Protein AF-A0A931DTH1-F1 (afdb_monomer)

Mean predicted aligned error: 18.25 Å

Radius of gyration: 33.5 Å; Cα contacts (8 Å, |Δi|>4): 593; chains: 1; bounding box: 56×86×124 Å

Nearest PDB structures (foldseek):
  3lh3-assembly3_G  TM=8.640E-01  e=8.391E-19  Escherichia coli K-12
  3lgv-assembly3_G  TM=8.445E-01  e=1.455E-18  Escherichia coli K-12
  8se7-assembly3_M  TM=9.099E-01  e=4.415E-17  Homo sapiens
  3nwu-assembly1_B  TM=9.314E-01  e=1.654E-16  Homo sapiens
  2r3u-assembly1_C  TM=8.927E-01  e=4.665E-17  Escherichia coli

Foldseek 3Di:
DDDDDDDDDDDDDDDDDDDDDDDDDDDDDDDDDDDDDDDDDDDDDPDDDDDDDDPVVVVVVVVVVVVVVPPPDPDPPVVVVVPDDDDDDPDDDDPPPPDPDFDPLVVLQVVQQLQKKKKWFQAPVGIAIAMWGAAAQQFKIKFFQVRCPRGPWMKIAGLVRDIFTKDWLDHDLLQRMTIIGGPPGGRGDGFAADALVPFDFFFKKWQWFQAPNDRIDIWIWTQHDWFDWDWALPAPPLPPPDDPVCSVVVNPPDTRTNTTKGKILTFDAGRSGNTFIAGSVSHGQWGWHDGPPRDDDRGGPSITITRGRVVNVVRSVVSNVVSVD

InterPro domains:
  IPR001940 Peptidase S1C [PR00834] (139-151)
  IPR001940 Peptidase S1C [PR00834] (160-180)
  IPR001940 Peptidase S1C [PR00834] (258-275)
  IPR001940 Peptidase S1C [PR00834] (280-297)
  IPR009003 Peptidase S1, PA clan [SSF50494] (105-321)
  IPR051201 Chloroplastic and Bacterial Serine Proteases [PTHR43343] (105-323)

Solvent-accessible surface area (backbone atoms only — not comparable to full-atom values): 19219 Å² total; per-residue (Å²): 134,85,86,92,81,90,87,80,88,88,84,88,85,87,78,88,78,82,88,76,91,75,88,78,78,86,86,72,92,75,86,82,78,78,83,83,74,84,74,84,77,85,78,90,73,79,87,78,84,77,83,89,74,63,76,74,62,58,55,57,56,57,55,56,53,56,58,56,68,71,70,62,85,81,73,58,74,72,65,51,68,81,74,56,69,101,63,89,78,81,73,78,85,74,79,76,74,76,78,86,84,57,64,53,73,66,53,30,46,65,70,38,44,62,17,37,24,14,33,40,21,33,36,99,90,47,72,54,46,14,10,19,30,26,67,36,32,59,30,38,27,37,26,29,21,78,49,57,56,80,44,79,42,40,36,38,34,43,70,87,69,51,72,30,52,36,47,77,57,40,63,43,61,60,68,43,28,21,33,33,37,36,52,98,48,64,84,47,48,46,53,51,72,55,61,38,87,76,63,52,74,66,42,56,32,35,36,39,19,13,45,94,67,49,88,56,49,74,28,64,34,29,30,69,41,70,64,37,74,43,63,38,77,66,52,99,64,62,55,92,84,59,60,80,86,56,40,74,72,63,70,69,56,78,57,32,51,35,67,51,20,34,29,23,45,21,68,42,46,92,20,27,27,11,5,38,26,19,39,61,86,39,22,31,30,18,34,25,41,63,67,80,70,84,63,102,58,102,63,65,84,58,66,19,37,18,43,33,32,60,60,51,48,55,52,44,53,52,34,53,59,59,62,72,108

Structure (mmCIF, N/CA/C/O backbone):
data_AF-A0A931DTH1-F1
#
_entry.id   AF-A0A931DTH1-F1
#
loop_
_atom_site.group_PDB
_atom_site.id
_atom_site.type_symbol
_atom_site.label_atom_id
_atom_site.label_alt_id
_atom_site.label_comp_id
_atom_site.label_asym_id
_atom_site.label_entity_id
_atom_site.label_seq_id
_atom_site.pdbx_PDB_ins_code
_atom_site.Cartn_x
_atom_site.Cartn_y
_atom_site.Cartn_z
_atom_site.occupancy
_atom_site.B_iso_or_equiv
_atom_site.auth_seq_id
_atom_site.auth_comp_id
_atom_site.auth_asym_id
_atom_site.auth_atom_id
_atom_site.pdbx_PDB_model_num
ATOM 1 N N . MET A 1 1 ? -2.945 61.866 64.667 1.00 40.16 1 MET A N 1
ATOM 2 C CA . MET A 1 1 ? -1.907 61.095 63.953 1.00 40.16 1 MET A CA 1
ATOM 3 C C . MET A 1 1 ? -2.368 60.950 62.505 1.00 40.16 1 MET A C 1
ATOM 5 O O . MET A 1 1 ? -3.389 60.316 62.305 1.00 40.16 1 MET A O 1
ATOM 9 N N . ASN A 1 2 ? -1.653 61.624 61.588 1.00 40.53 2 ASN A N 1
ATOM 10 C CA . ASN A 1 2 ? -1.591 61.532 60.107 1.00 40.53 2 ASN A CA 1
ATOM 11 C C . ASN A 1 2 ? -2.926 61.612 59.320 1.00 40.53 2 ASN A C 1
ATOM 13 O O . ASN A 1 2 ? -3.709 60.678 59.380 1.00 40.53 2 ASN A O 1
ATOM 17 N N . ALA A 1 3 ? -3.333 62.722 58.685 1.00 40.09 3 ALA A N 1
ATOM 18 C CA . ALA A 1 3 ? -2.755 63.559 57.607 1.00 40.09 3 ALA A CA 1
ATOM 19 C C . ALA A 1 3 ? -2.962 62.994 56.179 1.00 40.09 3 ALA A C 1
ATOM 21 O O . ALA A 1 3 ? -2.216 62.131 55.726 1.00 40.09 3 ALA A O 1
ATOM 22 N N . GLU A 1 4 ? -3.966 63.550 55.490 1.00 45.56 4 GLU A N 1
ATOM 23 C CA . GLU A 1 4 ? -4.218 63.502 54.042 1.00 45.56 4 GLU A CA 1
ATOM 24 C C . GLU A 1 4 ? -3.313 64.504 53.299 1.00 45.56 4 GLU A C 1
ATOM 26 O O . GLU A 1 4 ? -3.271 65.664 53.700 1.00 45.56 4 GLU A O 1
ATOM 31 N N . GLN A 1 5 ? -2.647 64.083 52.212 1.00 46.47 5 GLN A N 1
ATOM 32 C CA . GLN A 1 5 ? -2.107 64.885 51.084 1.00 46.47 5 GLN A CA 1
ATOM 33 C C . GLN A 1 5 ? -1.969 63.891 49.900 1.00 46.47 5 GLN A C 1
ATOM 35 O O . GLN A 1 5 ? -1.517 62.775 50.120 1.00 46.47 5 GLN A O 1
ATOM 40 N N . GLY A 1 6 ? -2.401 64.101 48.651 1.00 38.25 6 GLY A N 1
ATOM 41 C CA . GLY A 1 6 ? -2.392 65.303 47.823 1.00 38.25 6 GLY A CA 1
ATOM 42 C C . GLY A 1 6 ? -1.184 65.252 46.874 1.00 38.25 6 GLY A C 1
ATOM 43 O O . GLY A 1 6 ? -0.089 65.602 47.296 1.00 38.25 6 GLY A O 1
ATOM 44 N N . TRP A 1 7 ? -1.351 64.836 45.608 1.00 37.88 7 TRP A N 1
ATOM 45 C CA . TRP A 1 7 ? -0.348 65.098 44.560 1.00 37.88 7 TRP A CA 1
ATOM 46 C C . TRP A 1 7 ? -0.985 65.321 43.180 1.00 37.88 7 TRP A C 1
ATOM 48 O O . TRP A 1 7 ? -1.871 64.584 42.753 1.00 37.88 7 TRP A O 1
ATOM 58 N N . ALA A 1 8 ? -0.521 66.382 42.517 1.00 38.47 8 ALA A N 1
ATOM 59 C CA . ALA A 1 8 ? -1.008 66.977 41.274 1.00 38.47 8 ALA A CA 1
ATOM 60 C C . ALA A 1 8 ? -0.133 66.593 40.051 1.00 38.47 8 ALA A C 1
ATOM 62 O O . ALA A 1 8 ? 0.985 66.134 40.242 1.00 38.47 8 ALA A O 1
ATOM 63 N N . GLY A 1 9 ? -0.669 66.791 38.826 1.00 33.69 9 GLY A N 1
ATOM 64 C CA . GLY A 1 9 ? -0.187 66.370 37.476 1.00 33.69 9 GLY A CA 1
ATOM 65 C C . GLY A 1 9 ? 1.235 66.795 37.029 1.00 33.69 9 GLY A C 1
ATOM 66 O O . GLY A 1 9 ? 2.147 66.787 37.847 1.00 33.69 9 GLY A O 1
ATOM 67 N N . PRO A 1 10 ? 1.498 67.235 35.770 1.00 52.06 10 PRO A N 1
ATOM 68 C CA . PRO A 1 10 ? 0.745 67.163 34.499 1.00 52.06 10 PRO A CA 1
ATOM 69 C C . PRO A 1 10 ? 1.607 66.702 33.276 1.00 52.06 10 PRO A C 1
ATOM 71 O O . PRO A 1 10 ? 2.832 66.666 33.364 1.00 52.06 10 PRO A O 1
ATOM 74 N N . ARG A 1 11 ? 0.987 66.464 32.100 1.00 43.66 11 ARG A N 1
ATOM 75 C CA . ARG A 1 11 ? 1.285 67.111 30.785 1.00 43.66 11 ARG A CA 1
ATOM 76 C C . ARG A 1 11 ? 0.875 66.266 29.572 1.00 43.66 11 ARG A C 1
ATOM 78 O O . ARG A 1 11 ? 1.441 65.215 29.295 1.00 43.66 11 ARG A O 1
ATOM 85 N N . ASP A 1 12 ? -0.050 66.845 28.813 1.00 36.50 12 ASP A N 1
ATOM 86 C CA . ASP A 1 12 ? -0.313 66.567 27.406 1.00 36.50 12 ASP A CA 1
ATOM 87 C C . ASP A 1 12 ? 0.895 66.935 26.534 1.00 36.50 12 ASP A C 1
ATOM 89 O O . ASP A 1 12 ? 1.446 68.032 26.657 1.00 36.50 12 ASP A O 1
ATOM 93 N N . HIS A 1 13 ? 1.216 66.079 25.564 1.00 42.19 13 HIS A N 1
ATOM 94 C CA . HIS A 1 13 ? 1.894 66.493 24.340 1.00 42.19 13 HIS A CA 1
ATOM 95 C C . HIS A 1 13 ? 0.955 66.278 23.156 1.00 42.19 13 HIS A C 1
ATOM 97 O O . HIS A 1 13 ? 0.781 65.179 22.637 1.00 42.19 13 HIS A O 1
ATOM 103 N N . ARG A 1 14 ? 0.337 67.393 22.762 1.00 34.69 14 ARG A N 1
ATOM 104 C CA . ARG A 1 14 ? -0.402 67.588 21.521 1.00 34.69 14 ARG A CA 1
ATOM 105 C C . ARG A 1 14 ? 0.631 67.755 20.398 1.00 34.69 14 ARG A C 1
ATOM 107 O O . ARG A 1 14 ? 1.386 68.723 20.407 1.00 34.69 14 ARG A O 1
ATOM 114 N N . GLY A 1 15 ? 0.687 66.793 19.481 1.00 35.03 15 GLY A N 1
ATOM 115 C CA . GLY A 1 15 ? 1.460 66.853 18.242 1.00 35.03 15 GLY A CA 1
ATOM 116 C C . GLY A 1 15 ? 0.503 66.953 17.063 1.00 35.03 15 GLY A C 1
ATOM 117 O O . GLY A 1 15 ? -0.137 65.976 16.696 1.00 35.03 15 GLY A O 1
ATOM 118 N N . ASP A 1 16 ? 0.389 68.167 16.551 1.00 38.81 16 ASP A N 1
ATOM 119 C CA . ASP A 1 16 ? -0.339 68.589 15.362 1.00 38.81 16 ASP A CA 1
ATOM 120 C C . ASP A 1 16 ? 0.296 67.987 14.095 1.00 38.81 16 ASP A C 1
ATOM 122 O O . ASP A 1 16 ? 1.498 68.149 13.878 1.00 38.81 16 ASP A O 1
ATOM 126 N N . GLN A 1 17 ? -0.487 67.302 13.258 1.00 41.78 17 GLN A N 1
ATOM 127 C CA . GLN A 1 17 ? -0.142 67.099 11.849 1.00 41.78 17 GLN A CA 1
ATOM 128 C C . GLN A 1 17 ? -1.384 67.311 10.992 1.00 41.78 17 GLN A C 1
ATOM 130 O O . GLN A 1 17 ? -2.337 66.532 11.001 1.00 41.78 17 GLN A O 1
ATOM 135 N N . GLY A 1 18 ? -1.333 68.436 10.284 1.00 34.41 18 GLY A N 1
ATOM 136 C CA . GLY A 1 18 ? -2.364 68.945 9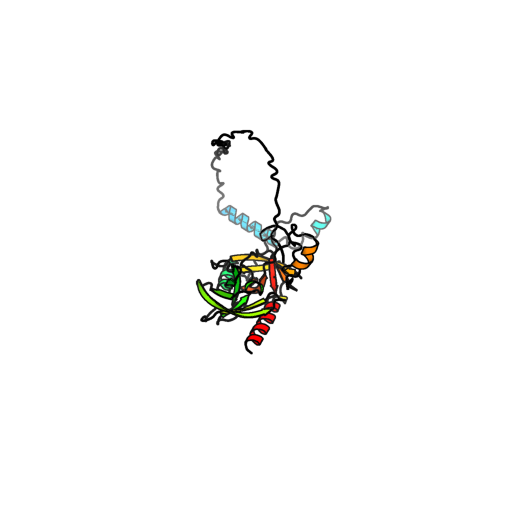.411 1.00 34.41 18 GLY A CA 1
ATOM 137 C C . GLY A 1 18 ? -2.672 68.046 8.220 1.00 34.41 18 GLY A C 1
ATOM 138 O O . GLY A 1 18 ? -1.819 67.381 7.631 1.00 34.41 18 GLY A O 1
ATOM 139 N N . HIS A 1 19 ? -3.944 68.126 7.856 1.00 36.81 19 HIS A N 1
ATOM 140 C CA . HIS A 1 19 ? -4.532 67.682 6.611 1.00 36.81 19 HIS A CA 1
ATOM 141 C C . HIS A 1 19 ? -3.772 68.211 5.385 1.00 36.81 19 HIS A C 1
ATOM 143 O O . HIS A 1 19 ? -3.608 69.419 5.211 1.00 36.81 19 HIS A O 1
ATOM 149 N N . GLN A 1 20 ? -3.419 67.303 4.474 1.00 40.81 20 GLN A N 1
ATOM 150 C CA . GLN A 1 20 ? -3.351 67.610 3.049 1.00 40.81 20 GLN A CA 1
ATOM 151 C C . GLN A 1 20 ? -4.259 66.640 2.299 1.00 40.81 20 GLN A C 1
ATOM 153 O O . GLN A 1 20 ? -3.990 65.444 2.190 1.00 40.81 20 GLN A O 1
ATOM 158 N N . ASP A 1 21 ? -5.355 67.201 1.798 1.00 39.25 21 ASP A N 1
ATOM 159 C CA . ASP A 1 21 ? -6.277 66.579 0.865 1.00 39.25 21 ASP A CA 1
ATOM 160 C C . ASP A 1 21 ? -5.550 66.177 -0.424 1.00 39.25 21 ASP A C 1
ATOM 162 O O . ASP A 1 21 ? -5.147 67.020 -1.230 1.00 39.25 21 ASP A O 1
ATOM 166 N N . ARG A 1 22 ? -5.468 64.871 -0.684 1.00 36.06 22 ARG A N 1
ATOM 167 C CA . ARG A 1 22 ? -5.403 64.353 -2.052 1.00 36.06 22 ARG A CA 1
ATOM 168 C C . ARG A 1 22 ? -6.613 63.471 -2.302 1.00 36.06 22 ARG A C 1
ATOM 170 O O . ARG A 1 22 ? -6.656 62.304 -1.929 1.00 36.06 22 ARG A O 1
ATOM 177 N N . LYS A 1 23 ? -7.590 64.078 -2.976 1.00 36.75 23 LYS A N 1
ATOM 178 C CA . LYS A 1 23 ? -8.664 63.396 -3.692 1.00 36.75 23 LYS A CA 1
ATOM 179 C C . LYS A 1 23 ? -8.045 62.380 -4.655 1.00 36.75 23 LYS A C 1
ATOM 181 O O . LYS A 1 23 ? -7.365 62.778 -5.598 1.00 36.75 23 LYS A O 1
ATOM 186 N N . VAL A 1 24 ? -8.312 61.097 -4.441 1.00 36.91 24 VAL A N 1
ATOM 187 C CA . VAL A 1 24 ? -8.162 60.071 -5.477 1.00 36.91 24 VAL A CA 1
ATOM 188 C C . VAL A 1 24 ? -9.567 59.757 -5.979 1.00 36.91 24 VAL A C 1
ATOM 190 O O . VAL A 1 24 ? -10.437 59.331 -5.223 1.00 36.91 24 VAL A O 1
ATOM 193 N N . ALA A 1 25 ? -9.794 60.105 -7.242 1.00 40.91 25 ALA A N 1
ATOM 194 C CA . ALA A 1 25 ? -11.012 59.853 -7.998 1.00 40.91 25 ALA A CA 1
ATOM 195 C C . ALA A 1 25 ? -11.182 58.343 -8.281 1.00 40.91 25 ALA A C 1
ATOM 197 O O . ALA A 1 25 ? -10.195 57.608 -8.249 1.00 40.91 25 ALA A O 1
ATOM 198 N N . PRO A 1 26 ? -12.410 57.871 -8.567 1.00 40.53 26 PRO A N 1
ATOM 199 C CA . PRO A 1 26 ? -12.669 56.462 -8.830 1.00 40.53 26 PRO A CA 1
ATOM 200 C C . PRO A 1 26 ? -12.167 56.098 -10.231 1.00 40.53 26 PRO A C 1
ATOM 202 O O . PRO A 1 26 ? -12.595 56.695 -11.219 1.00 40.53 26 PRO A O 1
ATOM 205 N N . GLU A 1 27 ? -11.264 55.123 -10.334 1.00 36.44 27 GLU A N 1
ATOM 206 C CA . GLU A 1 27 ? -10.863 54.593 -11.635 1.00 36.44 27 GLU A CA 1
ATOM 207 C C . GLU A 1 27 ? -11.976 53.723 -12.214 1.00 36.44 27 GLU A C 1
ATOM 209 O O . GLU A 1 27 ? -12.340 52.660 -11.706 1.00 36.44 27 GLU A O 1
ATOM 214 N N . ALA A 1 28 ? -12.535 54.252 -13.295 1.00 36.06 28 ALA A N 1
ATOM 215 C CA . ALA A 1 28 ? -13.448 53.588 -14.185 1.00 36.06 28 ALA A CA 1
ATOM 216 C C . ALA A 1 28 ? -12.732 52.493 -14.986 1.00 36.06 28 ALA A C 1
ATOM 218 O O . ALA A 1 28 ? -11.600 52.643 -15.443 1.00 36.06 28 ALA A O 1
ATOM 219 N N . SER A 1 29 ? -13.484 51.415 -15.193 1.00 48.09 29 SER A N 1
ATOM 220 C CA . SER A 1 29 ? -13.350 50.435 -16.266 1.00 48.09 29 SER A CA 1
ATOM 221 C C . SER A 1 29 ? -12.685 51.001 -17.528 1.00 48.09 29 SER A C 1
ATOM 223 O O . SER A 1 29 ? -13.252 51.848 -18.217 1.00 48.09 29 SER A O 1
ATOM 225 N N . THR A 1 30 ? -11.512 50.472 -17.870 1.00 37.66 30 THR A N 1
ATOM 226 C CA . THR A 1 30 ? -10.997 50.498 -19.239 1.00 37.66 30 THR A CA 1
ATOM 227 C C . THR A 1 30 ? -10.613 49.076 -19.627 1.00 37.66 30 THR A C 1
ATOM 229 O O . THR A 1 30 ? -9.673 48.476 -19.110 1.00 37.66 30 THR A O 1
ATOM 232 N N . GLY A 1 31 ? -11.442 48.494 -20.493 1.00 40.34 31 GLY A N 1
ATOM 233 C CA . GLY A 1 31 ? -11.199 47.198 -21.101 1.00 40.34 31 GLY A CA 1
ATOM 234 C C . GLY A 1 31 ? -9.974 47.266 -22.002 1.00 40.34 31 GLY A C 1
ATOM 235 O O . GLY A 1 31 ? -9.917 48.069 -22.932 1.00 40.34 31 GLY A O 1
ATOM 236 N N . ILE A 1 32 ? -9.006 46.397 -21.737 1.00 42.06 32 ILE A N 1
ATOM 237 C CA . ILE A 1 32 ? -7.903 46.143 -22.656 1.00 42.06 32 ILE A CA 1
ATOM 238 C C . ILE A 1 32 ? -8.397 45.082 -23.638 1.00 42.06 32 ILE A C 1
ATOM 240 O O . ILE A 1 32 ? -8.584 43.916 -23.292 1.00 42.06 32 ILE A O 1
ATOM 244 N N . GLY A 1 33 ? -8.685 45.537 -24.856 1.00 35.59 33 GLY A N 1
ATOM 245 C CA . GLY A 1 33 ? -9.045 44.695 -25.985 1.00 35.59 33 GLY A CA 1
ATOM 246 C C . GLY A 1 33 ? -7.904 43.753 -26.355 1.00 35.59 33 GLY A C 1
ATOM 247 O O . GLY A 1 33 ? -6.756 44.163 -26.511 1.00 35.59 33 GLY A O 1
ATOM 248 N N . ASN A 1 34 ? -8.246 42.480 -26.515 1.00 44.03 34 ASN A N 1
ATOM 249 C CA . ASN A 1 34 ? -7.373 41.460 -27.071 1.00 44.03 34 ASN A CA 1
ATOM 250 C C . ASN A 1 34 ? -7.202 41.740 -28.580 1.00 44.03 34 ASN A C 1
ATOM 252 O O . ASN A 1 34 ? -8.221 41.833 -29.274 1.00 44.03 34 ASN A O 1
ATOM 256 N N . PRO A 1 35 ? -5.984 41.886 -29.135 1.00 45.19 35 PRO A N 1
ATOM 257 C CA . PRO A 1 35 ? -5.832 42.019 -30.577 1.00 45.19 35 PRO A CA 1
ATOM 258 C C . PRO A 1 35 ? -6.220 40.697 -31.251 1.00 45.19 35 PRO A C 1
ATOM 260 O O . PRO A 1 35 ? -5.664 39.636 -30.974 1.00 45.19 35 PRO A O 1
ATOM 263 N N . TYR A 1 36 ? -7.214 40.776 -32.133 1.00 43.84 36 TYR A N 1
ATOM 264 C CA . TYR A 1 36 ? -7.679 39.680 -32.974 1.00 43.84 36 TYR A CA 1
ATOM 265 C C . TYR A 1 36 ? -6.547 39.292 -33.941 1.00 43.84 36 TYR A C 1
ATOM 267 O O . TYR A 1 36 ? -6.249 40.031 -34.878 1.00 43.84 36 TYR A O 1
ATOM 275 N N . MET A 1 37 ? -5.890 38.152 -33.719 1.00 47.72 37 MET A N 1
ATOM 276 C CA . MET A 1 37 ? -5.057 37.532 -34.751 1.00 47.72 37 MET A CA 1
ATOM 277 C C . MET A 1 37 ? -5.974 36.787 -35.730 1.00 47.72 37 MET A C 1
ATOM 279 O O . MET A 1 37 ? -6.756 35.944 -35.285 1.00 47.72 37 MET A O 1
ATOM 283 N N . PRO A 1 38 ? -5.916 37.054 -37.047 1.00 51.97 38 PRO A N 1
ATOM 284 C CA . PRO A 1 38 ? -6.664 36.258 -38.006 1.00 51.97 38 PRO A CA 1
ATOM 285 C C . PRO A 1 38 ? -6.057 34.851 -38.068 1.00 51.97 38 PRO A C 1
ATOM 287 O O . PRO A 1 38 ? -4.863 34.684 -38.317 1.00 51.97 38 PRO A O 1
ATOM 290 N N . GLY A 1 39 ? -6.883 33.834 -37.817 1.00 55.69 39 GLY A N 1
ATOM 291 C CA . GLY A 1 39 ? -6.499 32.436 -38.001 1.00 55.69 39 GLY A CA 1
ATOM 292 C C . GLY A 1 39 ? -6.168 32.128 -39.471 1.00 55.69 39 GLY A C 1
ATOM 293 O O . GLY A 1 39 ? -6.661 32.814 -40.371 1.00 55.69 39 GLY A O 1
ATOM 294 N N . PRO A 1 40 ? -5.337 31.109 -39.744 1.00 54.03 40 PRO A N 1
ATOM 295 C CA . PRO A 1 40 ? -4.965 30.750 -41.106 1.00 54.03 40 PRO A CA 1
ATOM 296 C C . PRO A 1 40 ? -6.187 30.252 -41.887 1.00 54.03 40 PRO A C 1
ATOM 298 O O . PRO A 1 40 ? -6.945 29.401 -41.423 1.00 54.03 40 PRO A O 1
ATOM 301 N N . VAL A 1 41 ? -6.363 30.782 -43.097 1.00 58.59 41 VAL A N 1
ATOM 302 C CA . VAL A 1 41 ? -7.386 30.324 -44.042 1.00 58.59 41 VAL A CA 1
ATOM 303 C C . VAL A 1 41 ? -7.116 28.867 -44.455 1.00 58.59 41 VAL A C 1
ATOM 305 O O . VAL A 1 41 ? -5.967 28.524 -44.749 1.00 58.59 41 VAL A O 1
ATOM 308 N N . PRO A 1 42 ? -8.134 27.990 -44.504 1.00 48.78 42 PRO A N 1
ATOM 309 C CA . PRO A 1 42 ? -7.947 26.627 -44.983 1.00 48.78 42 PRO A CA 1
ATOM 310 C C . PRO A 1 42 ? -7.618 26.646 -46.480 1.00 48.78 42 PRO A C 1
ATOM 312 O O . PRO A 1 42 ? -8.383 27.157 -47.298 1.00 48.78 42 PRO A O 1
ATOM 315 N N . GLN A 1 43 ? -6.463 26.088 -46.840 1.00 49.78 43 GLN A N 1
ATOM 316 C CA . GLN A 1 43 ? -6.071 25.919 -48.235 1.00 49.78 43 GLN A CA 1
ATOM 317 C C . GLN A 1 43 ? -6.851 24.754 -48.855 1.00 49.78 43 GLN A C 1
ATOM 319 O O . GLN A 1 43 ? -6.902 23.657 -48.298 1.00 49.78 43 GLN A O 1
ATOM 324 N N . TYR A 1 44 ? -7.465 24.995 -50.014 1.00 51.00 44 TYR A N 1
ATOM 325 C CA . TYR A 1 44 ? -8.151 23.969 -50.794 1.00 51.00 44 TYR A CA 1
ATOM 326 C C . TYR A 1 44 ? -7.128 22.985 -51.374 1.00 51.00 44 TYR A C 1
ATOM 328 O O . TYR A 1 44 ? -6.308 23.349 -52.216 1.00 51.00 44 TYR A O 1
ATOM 336 N N . MET A 1 45 ? -7.182 21.733 -50.923 1.00 46.09 45 MET A N 1
ATOM 337 C CA . MET A 1 45 ? -6.366 20.641 -51.445 1.00 46.09 45 MET A CA 1
ATOM 338 C C . MET A 1 45 ? -7.192 19.877 -52.493 1.00 46.09 45 MET A C 1
ATOM 340 O O . MET A 1 45 ? -8.287 19.412 -52.165 1.00 46.09 45 MET A O 1
ATOM 344 N N . PRO A 1 46 ? -6.735 19.740 -53.751 1.00 53.97 46 PRO A N 1
ATOM 345 C CA . PRO A 1 46 ? -7.478 18.978 -54.748 1.00 53.97 46 PRO A CA 1
ATOM 346 C C . PRO A 1 46 ? -7.496 17.484 -54.374 1.00 53.97 46 PRO A C 1
ATOM 348 O O . PRO A 1 46 ? -6.534 16.982 -53.784 1.00 53.97 46 PRO A O 1
ATOM 351 N N . PRO A 1 47 ? -8.568 16.742 -54.707 1.00 50.56 47 PRO A N 1
ATOM 352 C CA . PRO A 1 47 ? -8.671 15.332 -54.358 1.00 50.56 47 PRO A CA 1
ATOM 353 C C . PRO A 1 47 ? -7.586 14.518 -55.075 1.00 50.56 47 PRO A C 1
ATOM 355 O O . PRO A 1 47 ? -7.502 14.499 -56.303 1.00 50.56 47 PRO A O 1
ATOM 358 N N . GLY A 1 48 ? -6.752 13.831 -54.293 1.00 51.97 48 GLY A N 1
ATOM 359 C CA . GLY A 1 48 ? -5.702 12.956 -54.805 1.00 51.97 48 GLY A CA 1
ATOM 360 C C . GLY A 1 48 ? -6.280 11.742 -55.533 1.00 51.97 48 GLY A C 1
ATOM 361 O O . GLY A 1 48 ? -7.071 10.975 -54.977 1.00 51.97 48 GLY A O 1
ATOM 362 N N . THR A 1 49 ? -5.857 11.531 -56.777 1.00 50.34 49 THR A N 1
ATOM 363 C CA . THR A 1 49 ? -6.183 10.334 -57.556 1.00 50.34 49 THR A CA 1
ATOM 364 C C . THR A 1 49 ? -5.518 9.105 -56.934 1.00 50.34 49 THR A C 1
ATOM 366 O O . THR A 1 49 ? -4.291 9.005 -56.891 1.00 50.34 49 THR A O 1
ATOM 369 N N . ARG A 1 50 ? -6.318 8.146 -56.457 1.00 49.88 50 ARG A N 1
ATOM 370 C CA . ARG A 1 50 ? -5.823 6.850 -55.965 1.00 49.88 50 ARG A CA 1
ATOM 371 C C . ARG A 1 50 ? -5.368 5.978 -57.147 1.00 49.88 50 ARG A C 1
ATOM 373 O O . ARG A 1 50 ? -6.173 5.757 -58.052 1.00 49.88 50 ARG A O 1
ATOM 380 N N . PRO A 1 51 ? -4.141 5.426 -57.153 1.00 48.94 51 PRO A N 1
ATOM 381 C CA . PRO A 1 51 ? -3.720 4.520 -58.212 1.00 48.94 51 PRO A CA 1
ATOM 382 C C . PRO A 1 51 ? -4.377 3.148 -58.012 1.00 48.94 51 PRO A C 1
ATOM 384 O O . PRO A 1 51 ? -4.191 2.478 -56.996 1.00 48.94 51 PRO A O 1
ATOM 387 N N . TRP A 1 52 ? -5.161 2.729 -59.000 1.00 46.97 52 TRP A N 1
ATOM 388 C CA . TRP A 1 52 ? -5.790 1.415 -59.066 1.00 46.97 52 TRP A CA 1
ATOM 389 C C . TRP A 1 52 ? -4.730 0.374 -59.456 1.00 46.97 52 TRP A C 1
ATOM 391 O O . TRP A 1 52 ? -4.231 0.349 -60.576 1.00 46.97 52 TRP A O 1
ATOM 401 N N . TRP A 1 53 ? -4.314 -0.474 -58.518 1.00 45.84 53 TRP A N 1
ATOM 402 C CA . TRP A 1 53 ? -3.467 -1.629 -58.830 1.00 45.84 53 TRP A CA 1
ATOM 403 C C . TRP A 1 53 ? -4.286 -2.897 -58.610 1.00 45.84 53 TRP A C 1
ATOM 405 O O . TRP A 1 53 ? -4.846 -3.116 -57.536 1.00 45.84 53 TRP A O 1
ATOM 415 N N . THR A 1 54 ? -4.390 -3.720 -59.652 1.00 63.84 54 THR A N 1
ATOM 416 C CA . THR A 1 54 ? -5.191 -4.948 -59.649 1.00 63.84 54 THR A CA 1
ATOM 417 C C . THR A 1 54 ? -4.607 -6.000 -58.700 1.00 63.84 54 THR A C 1
ATOM 419 O O . THR A 1 54 ? -3.391 -6.098 -58.503 1.00 63.84 54 THR A O 1
ATOM 422 N N . ALA A 1 55 ? -5.489 -6.819 -58.116 1.00 55.19 55 ALA A N 1
ATOM 423 C CA . ALA A 1 55 ? -5.190 -7.789 -57.054 1.00 55.19 55 ALA A CA 1
ATOM 424 C C . ALA A 1 55 ? -4.025 -8.754 -57.365 1.00 55.19 55 ALA A C 1
ATOM 426 O O . ALA A 1 55 ? -3.339 -9.214 -56.455 1.00 55.19 55 ALA A O 1
ATOM 427 N N . ARG A 1 56 ? -3.733 -8.997 -58.649 1.00 53.56 56 ARG A N 1
ATOM 428 C CA . ARG A 1 56 ? -2.641 -9.872 -59.100 1.00 53.56 56 ARG A CA 1
ATOM 429 C C . ARG A 1 56 ? -1.240 -9.340 -58.769 1.00 53.56 56 ARG A C 1
ATOM 431 O O . ARG A 1 56 ? -0.347 -10.138 -58.503 1.00 53.56 56 ARG A O 1
ATOM 438 N N . ARG A 1 57 ? -1.038 -8.016 -58.700 1.00 52.69 57 ARG A N 1
ATOM 439 C CA . ARG A 1 57 ? 0.266 -7.424 -58.327 1.00 52.69 57 ARG A CA 1
ATOM 440 C C . ARG A 1 57 ? 0.536 -7.426 -56.818 1.00 52.69 57 ARG A C 1
ATOM 442 O O . ARG A 1 57 ? 1.693 -7.371 -56.418 1.00 52.69 57 ARG A O 1
ATOM 449 N N . ARG A 1 58 ? -0.502 -7.547 -55.981 1.00 52.84 58 ARG A N 1
ATOM 450 C CA . ARG A 1 58 ? -0.356 -7.628 -54.514 1.00 52.84 58 ARG A CA 1
ATOM 451 C C . ARG A 1 58 ? 0.170 -8.990 -54.049 1.00 52.84 58 ARG A C 1
ATOM 453 O O . ARG A 1 58 ? 0.949 -9.045 -53.107 1.00 52.84 58 ARG A O 1
ATOM 460 N N . ILE A 1 59 ? -0.195 -10.066 -54.748 1.00 56.62 59 ILE A N 1
ATOM 461 C CA . ILE A 1 59 ? 0.241 -11.434 -54.421 1.00 56.62 59 ILE A CA 1
ATOM 462 C C . ILE A 1 59 ? 1.720 -11.645 -54.790 1.00 56.62 59 ILE A C 1
ATOM 464 O O . ILE A 1 59 ? 2.469 -12.236 -54.017 1.00 56.62 59 ILE A O 1
ATOM 468 N N . ALA A 1 60 ? 2.177 -11.077 -55.912 1.00 53.47 60 ALA A N 1
ATOM 469 C CA . ALA A 1 60 ? 3.586 -11.133 -56.311 1.00 53.47 60 ALA A CA 1
ATOM 470 C C . ALA A 1 60 ? 4.517 -10.377 -55.336 1.00 53.47 60 ALA A C 1
ATOM 472 O O . ALA A 1 60 ? 5.620 -10.839 -55.057 1.00 53.47 60 ALA A O 1
ATOM 473 N N . ALA A 1 61 ? 4.056 -9.257 -54.765 1.00 51.41 61 ALA A N 1
ATOM 474 C CA . ALA A 1 61 ? 4.818 -8.495 -53.773 1.00 51.41 61 ALA A CA 1
ATOM 475 C C . ALA A 1 61 ? 4.928 -9.219 -52.414 1.00 51.41 61 ALA A C 1
ATOM 477 O O . ALA A 1 61 ? 5.965 -9.136 -51.761 1.00 51.41 61 ALA A O 1
ATOM 478 N N . ALA A 1 62 ? 3.899 -9.974 -52.010 1.00 51.06 62 ALA A N 1
ATOM 479 C CA . ALA A 1 62 ? 3.929 -10.767 -50.779 1.00 51.06 62 ALA A CA 1
ATOM 480 C C . ALA A 1 62 ? 4.867 -11.988 -50.883 1.00 51.06 62 ALA A C 1
ATOM 482 O O . ALA A 1 62 ? 5.557 -12.313 -49.920 1.00 51.06 62 ALA A O 1
ATOM 483 N N . GLY A 1 63 ? 4.952 -12.626 -52.058 1.00 47.34 63 GLY A N 1
ATOM 484 C CA . GLY A 1 63 ? 5.849 -13.767 -52.287 1.00 47.34 63 GLY A CA 1
ATOM 485 C C . GLY A 1 63 ? 7.340 -13.404 -52.263 1.00 47.34 63 GLY A C 1
ATOM 486 O O . GLY A 1 63 ? 8.148 -14.150 -51.715 1.00 47.34 63 GLY A O 1
ATOM 487 N N . ALA A 1 64 ? 7.709 -12.230 -52.788 1.00 48.28 64 ALA A N 1
ATOM 488 C CA . ALA A 1 64 ? 9.101 -11.768 -52.795 1.00 48.28 64 ALA A CA 1
ATOM 489 C C . ALA A 1 64 ? 9.629 -11.412 -51.388 1.00 48.28 64 ALA A C 1
ATOM 491 O O . ALA A 1 64 ? 10.813 -11.597 -51.109 1.00 48.28 64 ALA A O 1
ATOM 492 N N . ALA A 1 65 ? 8.756 -10.961 -50.479 1.00 50.28 65 ALA A N 1
ATOM 493 C CA . ALA A 1 65 ? 9.137 -10.612 -49.108 1.00 50.28 65 ALA A CA 1
ATOM 494 C C . ALA A 1 65 ? 9.470 -11.843 -48.241 1.00 50.28 65 ALA A C 1
ATOM 496 O O . ALA A 1 65 ? 10.363 -11.778 -47.399 1.00 50.28 65 ALA A O 1
ATOM 497 N N . VAL A 1 66 ? 8.810 -12.984 -48.475 1.00 52.56 66 VAL A N 1
ATOM 498 C CA . VAL A 1 66 ? 9.066 -14.230 -47.724 1.00 52.56 66 VAL A CA 1
ATOM 499 C C . VAL A 1 66 ? 10.378 -14.894 -48.162 1.00 52.56 66 VAL A C 1
ATOM 501 O O . VAL A 1 66 ? 11.112 -15.413 -47.325 1.00 52.56 66 VAL A O 1
ATOM 504 N N . ALA A 1 67 ? 10.731 -14.815 -49.450 1.00 49.97 67 ALA A N 1
ATOM 505 C CA . ALA A 1 67 ? 11.991 -15.366 -49.959 1.00 49.97 67 ALA A CA 1
ATOM 506 C C . ALA A 1 67 ? 13.231 -14.585 -49.472 1.00 49.97 67 ALA A C 1
ATOM 508 O O . ALA A 1 67 ? 14.271 -15.185 -49.204 1.00 49.97 67 ALA A O 1
ATOM 509 N N . LEU A 1 68 ? 13.115 -13.264 -49.284 1.00 51.78 68 LEU A N 1
ATOM 510 C CA . LEU A 1 68 ? 14.190 -12.437 -48.716 1.00 51.78 68 LEU A CA 1
ATOM 511 C C . LEU A 1 68 ? 14.366 -12.638 -47.202 1.00 51.78 68 LEU A C 1
ATOM 513 O O . LEU A 1 68 ? 15.482 -12.517 -46.700 1.00 51.78 68 LEU A O 1
ATOM 517 N N . ALA A 1 69 ? 13.301 -13.002 -46.482 1.00 52.56 69 ALA A N 1
ATOM 518 C CA . ALA A 1 69 ? 13.352 -13.231 -45.038 1.00 52.56 69 ALA A CA 1
ATOM 519 C C . ALA A 1 69 ? 14.061 -14.544 -44.644 1.00 52.56 69 ALA A C 1
ATOM 521 O O . ALA A 1 69 ? 14.575 -14.643 -43.534 1.00 52.56 69 ALA A O 1
ATOM 522 N N . LEU A 1 70 ? 14.129 -15.535 -45.542 1.00 51.31 70 LEU A N 1
ATOM 523 C CA . LEU A 1 70 ? 14.762 -16.833 -45.260 1.00 51.31 70 LEU A CA 1
ATOM 524 C C . LEU A 1 70 ? 16.218 -16.938 -45.753 1.00 51.31 70 LEU A C 1
ATOM 526 O O . LEU A 1 70 ? 16.959 -17.788 -45.268 1.00 51.31 70 LEU A O 1
ATOM 530 N N . GLY A 1 71 ? 16.652 -16.080 -46.684 1.00 49.34 71 GLY A N 1
ATOM 531 C CA . GLY A 1 71 ? 17.987 -16.166 -47.299 1.00 49.34 71 GLY A CA 1
ATOM 532 C C . GLY A 1 71 ? 19.099 -15.340 -46.637 1.00 49.34 71 GLY A C 1
ATOM 533 O O . GLY A 1 71 ? 20.272 -15.582 -46.907 1.00 49.34 71 GLY A O 1
ATOM 534 N N . ALA A 1 72 ? 18.776 -14.370 -45.776 1.00 52.12 72 ALA A N 1
ATOM 535 C CA . ALA A 1 72 ? 19.741 -13.358 -45.318 1.00 52.12 72 ALA A CA 1
ATOM 536 C C . ALA A 1 72 ? 20.298 -13.565 -43.893 1.00 52.12 72 ALA A C 1
ATOM 538 O O . ALA A 1 72 ? 21.017 -12.706 -43.391 1.00 52.12 72 ALA A O 1
ATOM 539 N N . GLY A 1 73 ? 19.987 -14.682 -43.226 1.00 50.31 73 GLY A N 1
ATOM 540 C CA . GLY A 1 73 ? 20.317 -14.867 -41.806 1.00 50.31 73 GLY A CA 1
ATOM 541 C C . GLY A 1 73 ? 21.760 -15.282 -41.482 1.00 50.31 73 GLY A C 1
ATOM 542 O O . GLY A 1 73 ? 22.189 -15.088 -40.352 1.00 50.31 73 GLY A O 1
ATOM 543 N N . GLY A 1 74 ? 22.518 -15.856 -42.427 1.00 49.25 74 GLY A N 1
ATOM 544 C CA . GLY A 1 74 ? 23.797 -16.516 -42.102 1.00 49.25 74 GLY A CA 1
ATOM 545 C C . GLY A 1 74 ? 25.072 -15.863 -42.648 1.00 49.25 74 GLY A C 1
ATOM 546 O O . GLY A 1 74 ? 26.091 -15.863 -41.970 1.00 49.25 74 GLY A O 1
ATOM 547 N N . ALA A 1 75 ? 25.047 -15.305 -43.864 1.00 44.91 75 ALA A N 1
ATOM 548 C CA . ALA A 1 75 ? 26.285 -14.982 -44.591 1.00 44.91 75 ALA A CA 1
ATOM 549 C C . ALA A 1 75 ? 26.645 -13.482 -44.661 1.00 44.91 75 ALA A C 1
ATOM 551 O O . ALA A 1 75 ? 27.775 -13.141 -44.995 1.00 44.91 75 ALA A O 1
ATOM 552 N N . GLY A 1 76 ? 25.719 -12.568 -44.348 1.00 46.62 76 GLY A N 1
ATOM 553 C CA . GLY A 1 76 ? 25.934 -11.124 -44.544 1.00 46.62 76 GLY A CA 1
ATOM 554 C C . GLY A 1 76 ? 26.731 -10.419 -43.438 1.00 46.62 76 GLY A C 1
ATOM 555 O O . GLY A 1 76 ? 27.341 -9.382 -43.690 1.00 46.62 76 GLY A O 1
ATOM 556 N N . ALA A 1 77 ? 26.747 -10.968 -42.219 1.00 48.84 77 ALA A N 1
ATOM 557 C CA . ALA A 1 77 ? 27.300 -10.275 -41.052 1.00 48.84 77 ALA A CA 1
ATOM 558 C C . ALA A 1 77 ? 28.836 -10.167 -41.069 1.00 48.84 77 ALA A C 1
ATOM 560 O O . ALA A 1 77 ? 29.384 -9.200 -40.548 1.00 48.84 77 ALA A O 1
ATOM 561 N N . VAL A 1 78 ? 29.530 -11.118 -41.702 1.00 48.50 78 VAL A N 1
ATOM 562 C CA . VAL A 1 78 ? 31.003 -11.161 -41.700 1.00 48.50 78 VAL A CA 1
ATOM 563 C C . VAL A 1 78 ? 31.599 -10.237 -42.772 1.00 48.50 78 VAL A C 1
ATOM 565 O O . VAL A 1 78 ? 32.628 -9.615 -42.543 1.00 48.50 78 VAL A O 1
ATOM 568 N N . ALA A 1 79 ? 30.918 -10.056 -43.910 1.00 47.09 79 ALA A N 1
ATOM 569 C CA . ALA A 1 79 ? 31.392 -9.190 -44.997 1.00 47.09 79 ALA A CA 1
ATOM 570 C C . ALA A 1 79 ? 31.177 -7.684 -44.731 1.00 47.09 79 ALA A C 1
ATOM 572 O O . ALA A 1 79 ? 31.864 -6.844 -45.309 1.00 47.09 79 ALA A O 1
ATOM 573 N N . ALA A 1 80 ? 30.236 -7.321 -43.853 1.00 49.28 80 ALA A N 1
ATOM 574 C CA . ALA A 1 80 ? 29.916 -5.922 -43.565 1.00 49.28 80 ALA A CA 1
ATOM 575 C C . ALA A 1 80 ? 30.939 -5.231 -42.642 1.00 49.28 80 ALA A C 1
ATOM 577 O O . ALA A 1 80 ? 31.026 -4.003 -42.652 1.00 49.28 80 ALA A O 1
ATOM 578 N N . MET A 1 81 ? 31.721 -5.996 -41.871 1.00 53.00 81 MET A N 1
ATOM 579 C CA . MET A 1 81 ? 32.699 -5.435 -40.931 1.00 53.00 81 MET A CA 1
ATOM 580 C C . MET A 1 81 ? 33.992 -4.953 -41.605 1.00 53.00 81 MET A C 1
ATOM 582 O O . MET A 1 81 ? 34.642 -4.068 -41.061 1.00 53.00 81 MET A O 1
ATOM 586 N N . GLU A 1 82 ? 34.343 -5.455 -42.795 1.00 51.19 82 GLU A N 1
ATOM 587 C CA . GLU A 1 82 ? 35.543 -4.989 -43.513 1.00 51.19 82 GLU A CA 1
ATOM 588 C C . GLU A 1 82 ? 35.299 -3.780 -44.432 1.00 51.19 82 GLU A C 1
ATOM 590 O O . GLU A 1 82 ? 36.240 -3.047 -44.727 1.00 51.19 82 GLU A O 1
ATOM 595 N N . LEU A 1 83 ? 34.059 -3.517 -44.869 1.00 54.56 83 LEU A N 1
ATOM 596 C CA . LEU A 1 83 ? 33.779 -2.429 -45.825 1.00 54.56 83 LEU A CA 1
ATOM 597 C C . LEU A 1 83 ? 33.217 -1.138 -45.211 1.00 54.56 83 LEU A C 1
ATOM 599 O O . LEU A 1 83 ? 33.177 -0.110 -45.893 1.00 54.56 83 LEU A O 1
ATOM 603 N N . ALA A 1 84 ? 32.774 -1.148 -43.956 1.00 54.25 84 ALA A N 1
ATOM 604 C CA . ALA A 1 84 ? 32.123 0.007 -43.346 1.00 54.25 84 ALA A CA 1
ATOM 605 C C . ALA A 1 84 ? 33.015 0.645 -42.272 1.00 54.25 84 ALA A C 1
ATOM 607 O O . ALA A 1 84 ? 32.976 0.271 -41.104 1.00 54.25 84 ALA A O 1
ATOM 608 N N . GLY A 1 85 ? 33.789 1.663 -42.668 1.00 54.16 85 GLY A N 1
ATOM 609 C CA . GLY A 1 85 ? 34.371 2.634 -41.730 1.00 54.16 85 GLY A CA 1
ATOM 610 C C . GLY A 1 85 ? 33.297 3.294 -40.843 1.00 54.16 85 GLY A C 1
ATOM 611 O O . GLY A 1 85 ? 32.105 3.069 -41.063 1.00 54.16 85 GLY A O 1
ATOM 612 N N . PRO A 1 86 ? 33.678 4.121 -39.849 1.00 52.03 86 PRO A N 1
ATOM 613 C CA . PRO A 1 86 ? 32.819 4.491 -38.725 1.00 52.03 86 PRO A CA 1
ATOM 614 C C . PRO A 1 86 ? 31.576 5.245 -39.208 1.00 52.03 86 PRO A C 1
ATOM 616 O O . PRO A 1 86 ? 31.598 6.451 -39.450 1.00 52.03 86 PRO A O 1
ATOM 619 N N . ARG A 1 87 ? 30.481 4.508 -39.382 1.00 44.91 87 ARG A N 1
ATOM 620 C CA . ARG A 1 87 ? 29.173 5.030 -39.758 1.00 44.91 87 ARG A CA 1
ATOM 621 C C . ARG A 1 87 ? 28.170 4.541 -38.734 1.00 44.91 87 ARG A C 1
ATOM 623 O O . ARG A 1 87 ? 28.015 3.343 -38.521 1.00 44.91 87 ARG A O 1
ATOM 630 N N . THR A 1 88 ? 27.502 5.498 -38.105 1.00 48.38 88 THR A N 1
ATOM 631 C CA . THR A 1 88 ? 26.391 5.287 -37.183 1.00 48.38 88 THR A CA 1
ATOM 632 C C . THR A 1 88 ? 25.338 4.399 -37.843 1.00 48.38 88 THR A C 1
ATOM 634 O O . THR A 1 88 ? 24.720 4.789 -38.834 1.00 48.38 88 THR A O 1
ATOM 637 N N . VAL A 1 89 ? 25.147 3.193 -37.312 1.00 46.78 89 VAL A N 1
ATOM 638 C CA . VAL A 1 89 ? 24.133 2.254 -37.799 1.00 46.78 89 VAL A CA 1
ATOM 639 C C . VAL A 1 89 ? 22.788 2.658 -37.199 1.00 46.78 89 VAL A C 1
ATOM 641 O O . VAL A 1 89 ? 22.527 2.414 -36.025 1.00 46.78 89 VAL A O 1
ATOM 644 N N . ILE A 1 90 ? 21.920 3.285 -37.998 1.00 49.97 90 ILE A N 1
ATOM 645 C CA . ILE A 1 90 ? 20.503 3.441 -37.646 1.00 49.97 90 ILE A CA 1
ATOM 646 C C . ILE A 1 90 ? 19.821 2.108 -37.969 1.00 49.97 90 ILE A C 1
ATOM 648 O O . ILE A 1 90 ? 19.424 1.856 -39.107 1.00 49.97 90 ILE A O 1
ATOM 652 N N . GLY A 1 91 ? 19.743 1.219 -36.979 1.00 56.06 91 GLY A N 1
ATOM 653 C CA . GLY A 1 91 ? 18.955 -0.008 -37.086 1.00 56.06 91 GLY A CA 1
ATOM 654 C C . GLY A 1 91 ? 17.463 0.323 -37.144 1.00 56.06 91 GLY A C 1
ATOM 655 O O . GLY A 1 91 ? 16.972 1.132 -36.360 1.00 56.06 91 GLY A O 1
ATOM 656 N N . SER A 1 92 ? 16.728 -0.289 -38.074 1.00 47.41 92 SER A N 1
ATOM 657 C CA . SER A 1 92 ? 15.260 -0.241 -38.044 1.00 47.41 92 SER A CA 1
ATOM 658 C C . SER A 1 92 ? 14.765 -0.965 -36.785 1.00 47.41 92 SER A C 1
ATOM 660 O O . SER A 1 92 ? 15.309 -2.027 -36.477 1.00 47.41 92 SER A O 1
ATOM 662 N N . PRO A 1 93 ? 13.769 -0.442 -36.044 1.00 51.28 93 PRO A N 1
ATOM 663 C CA . PRO A 1 93 ? 13.296 -1.098 -34.834 1.00 51.28 93 PRO A CA 1
ATOM 664 C C . PRO A 1 93 ? 12.683 -2.451 -35.195 1.00 51.28 93 PRO A C 1
ATOM 666 O O . PRO A 1 93 ? 11.626 -2.530 -35.823 1.00 51.28 93 PRO A O 1
ATOM 669 N N . THR A 1 94 ? 13.344 -3.531 -34.789 1.00 51.12 94 THR A N 1
ATOM 670 C CA . THR A 1 94 ? 12.723 -4.850 -34.749 1.00 51.12 94 THR A CA 1
ATOM 671 C C . THR A 1 94 ? 11.662 -4.788 -33.661 1.00 51.12 94 THR A C 1
ATOM 673 O O . THR A 1 94 ? 11.988 -4.599 -32.490 1.00 51.12 94 THR A O 1
ATOM 676 N N . ALA A 1 95 ? 10.385 -4.896 -34.030 1.00 43.81 95 ALA A N 1
ATOM 677 C CA . ALA A 1 95 ? 9.321 -5.000 -33.044 1.00 43.81 95 ALA A CA 1
ATOM 678 C C . ALA A 1 95 ? 9.597 -6.232 -32.171 1.00 43.81 95 ALA A C 1
ATOM 680 O O . ALA A 1 95 ? 9.521 -7.366 -32.646 1.00 43.81 95 ALA A O 1
ATOM 681 N N . VAL A 1 96 ? 9.939 -6.012 -30.901 1.00 45.84 96 VAL A N 1
ATOM 682 C CA . VAL A 1 96 ? 9.929 -7.076 -29.897 1.00 45.84 96 VAL A CA 1
ATOM 683 C C . VAL A 1 96 ? 8.509 -7.628 -29.859 1.00 45.84 96 VAL A C 1
ATOM 685 O O . VAL A 1 96 ? 7.548 -6.907 -29.583 1.00 45.84 96 VAL A O 1
ATOM 688 N N . SER A 1 97 ? 8.364 -8.898 -30.241 1.00 41.75 97 SER A N 1
ATOM 689 C CA . SER A 1 97 ? 7.081 -9.589 -30.181 1.00 41.75 97 SER A CA 1
ATOM 690 C C . SER A 1 97 ? 6.554 -9.507 -28.754 1.00 41.75 97 SER A C 1
ATOM 692 O O . SER A 1 97 ? 7.288 -9.789 -27.810 1.00 41.75 97 SER A O 1
ATOM 694 N N . ARG A 1 98 ? 5.287 -9.091 -28.620 1.00 47.47 98 ARG A N 1
ATOM 695 C CA . ARG A 1 98 ? 4.540 -9.070 -27.357 1.00 47.47 98 ARG A CA 1
ATOM 696 C C . ARG A 1 98 ? 4.880 -10.315 -26.540 1.00 47.47 98 ARG A C 1
ATOM 698 O O . ARG A 1 98 ? 4.714 -11.425 -27.041 1.00 47.47 98 ARG A O 1
ATOM 705 N N . VAL A 1 99 ? 5.301 -10.115 -25.291 1.00 41.97 99 VAL A N 1
ATOM 706 C CA . VAL A 1 99 ? 5.371 -11.185 -24.294 1.00 41.97 99 VAL A CA 1
ATOM 707 C C . VAL A 1 99 ? 3.986 -11.829 -24.236 1.00 41.97 99 VAL A C 1
ATOM 709 O O . VAL A 1 99 ? 3.008 -11.209 -23.817 1.00 41.97 99 VAL A O 1
ATOM 712 N N . ALA A 1 100 ? 3.882 -13.052 -24.744 1.00 42.41 100 ALA A N 1
ATOM 713 C CA . ALA A 1 100 ? 2.692 -13.866 -24.600 1.00 42.41 100 ALA A CA 1
ATOM 714 C C . ALA A 1 100 ? 2.588 -14.263 -23.121 1.00 42.41 100 ALA A C 1
ATOM 716 O O . ALA A 1 100 ? 3.420 -15.023 -22.636 1.00 42.41 100 ALA A O 1
ATOM 717 N N . GLY A 1 101 ? 1.601 -13.719 -22.401 1.00 49.56 101 GLY A N 1
ATOM 718 C CA . GLY A 1 101 ? 1.296 -14.157 -21.032 1.00 49.56 101 GLY A CA 1
ATOM 719 C C . GLY A 1 101 ? 0.631 -13.135 -20.106 1.00 49.56 101 GLY A C 1
ATOM 720 O O . GLY A 1 101 ? 0.029 -13.544 -19.121 1.00 49.56 101 GLY A O 1
ATOM 721 N N . GLY A 1 102 ? 0.685 -11.834 -20.404 1.00 54.81 102 GLY A N 1
ATOM 722 C CA . GLY A 1 102 ? 0.072 -10.798 -19.561 1.00 54.81 102 GLY A CA 1
ATOM 723 C C . GLY A 1 102 ? -1.261 -10.305 -20.118 1.00 54.81 102 GLY A C 1
ATOM 724 O O . GLY A 1 102 ? -1.351 -9.982 -21.305 1.00 54.81 102 GLY A O 1
ATOM 725 N N . GLY A 1 103 ? -2.293 -10.223 -19.273 1.00 63.56 103 GLY A N 1
ATOM 726 C CA . GLY A 1 103 ? -3.502 -9.467 -19.604 1.00 63.56 103 GLY A CA 1
ATOM 727 C C . GLY A 1 103 ? -3.170 -7.996 -19.882 1.00 63.56 103 GLY A C 1
ATOM 728 O O . GLY A 1 103 ? -2.104 -7.502 -19.515 1.00 63.56 103 GLY A O 1
ATOM 729 N N . THR A 1 104 ? -4.068 -7.265 -20.541 1.00 85.31 104 THR A N 1
ATOM 730 C CA . THR A 1 104 ? -3.892 -5.814 -20.698 1.00 85.31 104 THR A CA 1
ATOM 731 C C . THR A 1 104 ? -3.823 -5.142 -19.323 1.00 85.31 104 THR A C 1
ATOM 733 O O . THR A 1 104 ? -4.381 -5.649 -18.350 1.00 85.31 104 THR A O 1
ATOM 736 N N . VAL A 1 105 ? -3.205 -3.960 -19.235 1.00 86.94 105 VAL A N 1
ATOM 737 C CA . VAL A 1 105 ? -3.206 -3.142 -18.005 1.00 86.94 105 VAL A CA 1
ATOM 738 C C . VAL A 1 105 ? -4.617 -3.007 -17.416 1.00 86.94 105 VAL A C 1
ATOM 740 O O . VAL A 1 105 ? -4.801 -3.133 -16.210 1.00 86.94 105 VAL A O 1
ATOM 743 N N . ALA A 1 106 ? -5.630 -2.842 -18.272 1.00 87.50 106 ALA A N 1
ATOM 744 C CA . ALA A 1 106 ? -7.028 -2.775 -17.858 1.00 87.50 106 ALA A CA 1
ATOM 745 C C . ALA A 1 106 ? -7.539 -4.083 -17.224 1.00 87.50 106 ALA A C 1
ATOM 747 O O . ALA A 1 106 ? -8.294 -4.038 -16.257 1.00 87.50 106 ALA A O 1
ATOM 748 N N . GLN A 1 107 ? -7.125 -5.248 -17.733 1.00 89.62 107 GLN A N 1
ATOM 749 C CA . GLN A 1 107 ? -7.491 -6.545 -17.154 1.00 89.62 107 GLN A CA 1
ATOM 750 C C . GLN A 1 107 ? -6.833 -6.759 -15.790 1.00 89.62 107 GLN A C 1
ATOM 752 O O . GLN A 1 107 ? -7.501 -7.206 -14.859 1.00 89.62 107 GLN A O 1
ATOM 757 N N . VAL A 1 108 ? -5.552 -6.402 -15.657 1.00 91.00 108 VAL A N 1
ATOM 758 C CA . VAL A 1 108 ? -4.836 -6.466 -14.374 1.00 91.00 108 VAL A CA 1
ATOM 759 C C . VAL A 1 108 ? -5.490 -5.528 -13.359 1.00 91.00 108 VAL A C 1
ATOM 761 O O . VAL A 1 108 ? -5.826 -5.952 -12.255 1.00 91.00 108 VAL A O 1
ATOM 764 N N . ALA A 1 109 ? -5.769 -4.284 -13.756 1.00 90.31 109 ALA A N 1
ATOM 765 C CA . ALA A 1 109 ? -6.474 -3.314 -12.925 1.00 90.31 109 ALA A CA 1
ATOM 766 C C . ALA A 1 109 ? -7.840 -3.835 -12.459 1.00 90.31 109 ALA A C 1
ATOM 768 O O . ALA A 1 109 ? -8.109 -3.853 -11.261 1.00 90.31 109 ALA A O 1
ATOM 769 N N . ALA A 1 110 ? -8.677 -4.322 -13.378 1.00 90.12 110 ALA A N 1
ATOM 770 C CA . ALA A 1 110 ? -9.997 -4.859 -13.049 1.00 90.12 110 ALA A CA 1
ATOM 771 C C . ALA A 1 110 ? -9.920 -6.074 -12.108 1.00 90.12 110 ALA A C 1
ATOM 773 O O . ALA A 1 110 ? -10.776 -6.251 -11.241 1.00 90.12 110 ALA A O 1
ATOM 774 N N . ALA A 1 111 ? -8.885 -6.908 -12.244 1.00 90.69 111 ALA A N 1
ATOM 775 C CA . ALA A 1 111 ? -8.673 -8.046 -11.358 1.00 90.69 111 ALA A CA 1
ATOM 776 C C . ALA A 1 111 ? -8.258 -7.620 -9.938 1.00 90.69 111 ALA A C 1
ATOM 778 O O . ALA A 1 111 ? -8.657 -8.284 -8.977 1.00 90.69 111 ALA A O 1
ATOM 779 N N . VAL A 1 112 ? -7.488 -6.538 -9.802 1.00 93.00 112 VAL A N 1
ATOM 780 C CA . VAL A 1 112 ? -6.913 -6.071 -8.527 1.00 93.00 112 VAL A CA 1
ATOM 781 C C . VAL A 1 112 ? -7.831 -5.102 -7.781 1.00 93.00 112 VAL A C 1
ATOM 783 O O . VAL A 1 112 ? -7.883 -5.151 -6.554 1.00 93.00 112 VAL A O 1
ATOM 786 N N . GLN A 1 113 ? -8.585 -4.257 -8.488 1.00 91.94 113 GLN A N 1
ATOM 787 C CA . GLN A 1 113 ? -9.444 -3.221 -7.898 1.00 91.94 113 GLN A CA 1
ATOM 788 C C . GLN A 1 113 ? -10.347 -3.712 -6.751 1.00 91.94 113 GLN A C 1
ATOM 790 O O . GLN A 1 113 ? -10.434 -3.007 -5.747 1.00 91.94 113 GLN A O 1
ATOM 795 N N . PRO A 1 114 ? -10.971 -4.910 -6.802 1.00 92.62 114 PRO A N 1
ATOM 796 C CA . PRO A 1 114 ? -11.798 -5.382 -5.693 1.00 92.62 114 PRO A CA 1
ATOM 797 C C . PRO A 1 114 ? -11.049 -5.622 -4.375 1.00 92.62 114 PRO A C 1
ATOM 799 O O . PRO A 1 114 ? -11.682 -5.717 -3.325 1.00 92.62 114 PRO A O 1
ATOM 802 N N . SER A 1 115 ? -9.721 -5.724 -4.429 1.00 96.19 115 SER A N 1
ATOM 803 C CA . SER A 1 115 ? -8.836 -5.937 -3.282 1.00 96.19 115 SER A CA 1
ATOM 804 C C . SER A 1 115 ? -8.198 -4.649 -2.757 1.00 96.19 115 SER A C 1
ATOM 806 O O . SER A 1 115 ? -7.446 -4.709 -1.785 1.00 96.19 115 SER A O 1
ATOM 808 N N . VAL A 1 116 ? -8.487 -3.494 -3.365 1.00 95.50 116 VAL A N 1
ATOM 809 C CA . VAL A 1 116 ? -8.002 -2.179 -2.928 1.00 95.50 116 VAL A CA 1
ATOM 810 C C . VAL A 1 116 ? -9.174 -1.359 -2.393 1.00 95.50 116 VAL A C 1
ATOM 812 O O . VAL A 1 116 ? -10.273 -1.375 -2.948 1.00 95.50 116 VAL A O 1
ATOM 815 N N . VAL A 1 117 ? -8.950 -0.651 -1.290 1.00 95.50 117 VAL A N 1
ATOM 816 C CA . VAL A 1 117 ? -9.970 0.147 -0.597 1.00 95.50 117 VAL A CA 1
ATOM 817 C C . VAL A 1 117 ? -9.529 1.595 -0.439 1.00 95.50 117 VAL A C 1
ATOM 819 O O . VAL A 1 117 ? -8.335 1.890 -0.444 1.00 95.50 117 VAL A O 1
ATOM 822 N N . SER A 1 118 ? -10.494 2.492 -0.252 1.00 95.44 118 SER A N 1
ATOM 823 C CA . SER A 1 118 ? -10.247 3.873 0.166 1.00 95.44 118 SER A CA 1
ATOM 824 C C . SER A 1 118 ? -10.326 3.965 1.686 1.00 95.44 118 SER A C 1
ATOM 826 O O . SER A 1 118 ? -11.277 3.460 2.289 1.00 95.44 118 SER A O 1
ATOM 828 N N . ILE A 1 119 ? -9.351 4.617 2.308 1.00 95.12 119 ILE A N 1
ATOM 829 C CA . ILE A 1 119 ? -9.308 4.857 3.750 1.00 95.12 119 ILE A CA 1
ATOM 830 C C . ILE A 1 119 ? -9.493 6.347 3.987 1.00 95.12 119 ILE A C 1
ATOM 832 O O . ILE A 1 119 ? -8.791 7.178 3.413 1.00 95.12 119 ILE A O 1
ATOM 836 N N . ARG A 1 120 ? -10.419 6.688 4.877 1.00 94.19 120 ARG A N 1
ATOM 837 C CA . ARG A 1 120 ? -10.628 8.055 5.340 1.00 94.19 120 ARG A CA 1
ATOM 838 C C . ARG A 1 120 ? -10.472 8.111 6.844 1.00 94.19 120 ARG A C 1
ATOM 840 O O . ARG A 1 120 ? -11.138 7.366 7.570 1.00 94.19 120 ARG A O 1
ATOM 847 N N . THR A 1 121 ? -9.633 9.030 7.293 1.00 93.25 121 THR A N 1
ATOM 848 C CA . THR A 1 121 ? -9.340 9.249 8.704 1.00 93.25 121 THR A CA 1
ATOM 849 C C . THR A 1 121 ? -9.866 10.600 9.158 1.00 93.25 121 THR A C 1
ATOM 851 O O . THR A 1 121 ? -9.959 11.558 8.387 1.00 93.25 121 THR A O 1
ATOM 854 N N . GLN A 1 122 ? -10.278 10.669 10.417 1.00 93.06 122 GLN A N 1
ATOM 855 C CA . GLN A 1 122 ? -10.628 11.910 11.099 1.00 93.06 122 GLN A CA 1
ATOM 856 C C . GLN A 1 122 ? -9.723 12.044 12.318 1.00 93.06 122 GLN A C 1
ATOM 858 O O . GLN A 1 122 ? -9.492 11.061 13.019 1.00 93.06 122 GLN A O 1
ATOM 863 N N . SER A 1 123 ? -9.226 13.249 12.567 1.00 89.50 123 SER A N 1
ATOM 864 C CA . SER A 1 123 ? -8.445 13.610 13.748 1.00 89.50 123 SER A CA 1
ATOM 865 C C . SER A 1 123 ? -8.885 14.986 14.256 1.00 89.50 123 SER A C 1
ATOM 867 O O . SER A 1 123 ? -9.695 15.669 13.625 1.00 89.50 123 SER A O 1
ATOM 869 N N . GLY A 1 124 ? -8.351 15.423 15.400 1.00 82.62 124 GLY A N 1
ATOM 870 C CA . GLY A 1 124 ? -8.618 16.770 15.925 1.00 82.62 124 GLY A CA 1
ATOM 871 C C . GLY A 1 124 ? -8.145 17.905 15.003 1.00 82.62 124 GLY A C 1
ATOM 872 O O . GLY A 1 124 ? -8.618 19.028 15.139 1.00 82.62 124 GLY A O 1
ATOM 873 N N . ALA A 1 125 ? -7.248 17.615 14.054 1.00 77.00 125 ALA A N 1
ATOM 874 C CA . ALA A 1 125 ? -6.680 18.582 13.115 1.00 77.00 125 ALA A CA 1
ATOM 875 C C . ALA A 1 125 ? -7.386 18.611 11.742 1.00 77.00 125 ALA A C 1
ATOM 877 O O . ALA A 1 125 ? -7.054 19.451 10.908 1.00 77.00 125 ALA A O 1
ATOM 878 N N . GLY A 1 126 ? -8.346 17.713 11.483 1.00 85.12 126 GLY A N 1
ATOM 879 C CA . GLY A 1 126 ? -9.070 17.643 10.211 1.00 85.12 126 GLY A CA 1
ATOM 880 C C . GLY A 1 126 ? -9.330 16.212 9.737 1.00 85.12 126 GLY A C 1
ATOM 881 O O . GLY A 1 126 ? -9.358 15.271 10.528 1.00 85.12 126 GLY A O 1
ATOM 882 N N . SER A 1 127 ? -9.548 16.038 8.430 1.00 85.81 127 SER A N 1
ATOM 883 C CA . SER A 1 127 ? -9.683 14.715 7.808 1.00 85.81 127 SER A CA 1
ATOM 884 C C . SER A 1 127 ? -8.518 14.414 6.876 1.00 85.81 127 SER A C 1
ATOM 886 O O . SER A 1 127 ? -8.203 15.244 6.025 1.00 85.81 127 SER A O 1
ATOM 888 N N . GLY A 1 128 ? -7.954 13.217 6.999 1.00 86.81 128 GLY A N 1
ATOM 889 C CA . GLY A 1 128 ? -6.957 12.663 6.091 1.00 86.81 128 GLY A CA 1
ATOM 890 C C . GLY A 1 128 ? -7.510 11.471 5.313 1.00 86.81 128 GLY A C 1
ATOM 891 O O . GLY A 1 128 ? -8.699 11.132 5.390 1.00 86.81 128 GLY A O 1
ATOM 892 N N . GLY A 1 129 ? -6.641 10.820 4.552 1.00 88.19 129 GLY A N 1
ATOM 893 C CA . GLY A 1 129 ? -7.005 9.598 3.862 1.00 88.19 129 GLY A CA 1
ATOM 894 C C . GLY A 1 129 ? -5.894 9.042 2.992 1.00 88.19 129 GLY A C 1
ATOM 895 O O . GLY A 1 129 ? -4.897 9.703 2.709 1.00 88.19 129 GLY A O 1
ATOM 896 N N . GLY A 1 130 ? -6.118 7.814 2.559 1.00 92.25 130 GLY A N 1
ATOM 897 C CA . GLY A 1 130 ? -5.218 7.045 1.724 1.00 92.25 130 GLY A CA 1
ATOM 898 C C . GLY A 1 130 ? -5.956 5.860 1.124 1.00 92.25 130 GLY A C 1
ATOM 899 O O . GLY A 1 130 ? -7.180 5.862 0.972 1.00 92.25 130 GLY A O 1
ATOM 900 N N . SER A 1 131 ? -5.198 4.830 0.809 1.00 95.44 131 SER A N 1
ATOM 901 C CA . SER A 1 131 ? -5.670 3.570 0.262 1.00 95.44 131 SER A CA 1
ATOM 902 C C . SER A 1 131 ? -5.261 2.412 1.174 1.00 95.44 131 SER A C 1
ATOM 904 O O . SER A 1 131 ? -4.449 2.568 2.087 1.00 95.44 131 SER A O 1
ATOM 906 N N . GLY A 1 132 ? -5.842 1.241 0.946 1.00 96.50 132 GLY A N 1
ATOM 907 C CA . GLY A 1 132 ? -5.476 0.014 1.647 1.00 96.50 132 GLY A CA 1
ATOM 908 C C . GLY A 1 132 ? -5.602 -1.211 0.754 1.00 96.50 132 GLY A C 1
ATOM 909 O O . GLY A 1 132 ? -6.327 -1.186 -0.242 1.00 96.50 132 GLY A O 1
ATOM 910 N N . VAL A 1 133 ? -4.939 -2.296 1.140 1.00 98.12 133 VAL A N 1
ATOM 911 C CA . VAL A 1 133 ? -4.967 -3.594 0.457 1.00 98.12 133 VAL A CA 1
ATOM 912 C C . VAL A 1 133 ? -5.619 -4.635 1.362 1.00 98.12 133 VAL A C 1
ATOM 914 O O . VAL A 1 133 ? -5.192 -4.851 2.494 1.00 98.12 133 VAL A O 1
ATOM 917 N N . VAL A 1 134 ? -6.663 -5.305 0.878 1.00 97.94 134 VAL A N 1
ATOM 918 C CA . VAL A 1 134 ? -7.365 -6.358 1.624 1.00 97.94 134 VAL A CA 1
ATOM 919 C C . VAL A 1 134 ? -6.467 -7.593 1.745 1.00 97.94 134 VAL A C 1
ATOM 921 O O . VAL A 1 134 ? -6.146 -8.228 0.743 1.00 97.94 134 VAL A O 1
ATOM 924 N N . LEU A 1 135 ? -6.113 -7.972 2.976 1.00 97.25 135 LEU A N 1
ATOM 925 C CA . LEU A 1 135 ? -5.329 -9.178 3.275 1.00 97.25 135 LEU A CA 1
ATOM 926 C C . LEU A 1 135 ? -6.206 -10.399 3.560 1.00 97.25 135 LEU A C 1
ATOM 928 O O . LEU A 1 135 ? -5.809 -11.530 3.287 1.00 97.25 135 LEU A O 1
ATOM 932 N N . ARG A 1 136 ? -7.397 -10.192 4.133 1.00 96.69 136 ARG A N 1
ATOM 933 C CA . ARG A 1 136 ? -8.335 -11.273 4.470 1.00 96.69 136 ARG A CA 1
ATOM 934 C C . ARG A 1 136 ? -9.766 -10.906 4.117 1.00 96.69 136 ARG A C 1
ATOM 936 O O . ARG A 1 136 ? -10.178 -9.752 4.230 1.00 96.69 136 ARG A O 1
ATOM 943 N N . SER A 1 137 ? -10.547 -11.926 3.772 1.00 94.69 137 SER A N 1
ATOM 944 C CA . SER A 1 137 ? -11.946 -11.791 3.353 1.00 94.69 137 SER A CA 1
ATOM 945 C C . SER A 1 137 ? -12.870 -11.236 4.440 1.00 94.69 137 SER A C 1
ATOM 947 O O . SER A 1 137 ? -13.968 -10.777 4.133 1.00 94.69 137 SER A O 1
ATOM 949 N N . ASP A 1 138 ? -12.425 -11.250 5.695 1.00 93.38 138 ASP A N 1
ATOM 950 C CA . ASP A 1 138 ? -13.142 -10.752 6.864 1.00 93.38 138 ASP A CA 1
ATOM 951 C C . ASP A 1 138 ? -12.773 -9.305 7.242 1.00 93.38 138 ASP A C 1
ATOM 953 O O . ASP A 1 138 ? -13.099 -8.861 8.340 1.00 93.38 138 ASP A O 1
ATOM 957 N N . GLY A 1 139 ? -12.061 -8.565 6.386 1.00 95.44 139 GLY A N 1
ATOM 958 C CA . GLY A 1 139 ? -11.818 -7.130 6.587 1.00 95.44 139 GLY A CA 1
ATOM 959 C C . GLY A 1 139 ? -10.494 -6.758 7.248 1.00 95.44 139 GLY A C 1
ATOM 960 O O . GLY A 1 139 ? -10.371 -5.629 7.713 1.00 95.44 139 GLY A O 1
ATOM 961 N N . VAL A 1 140 ? -9.511 -7.665 7.306 1.00 98.00 140 VAL A N 1
ATOM 962 C CA . VAL A 1 140 ? -8.126 -7.279 7.646 1.00 98.00 140 VAL A CA 1
ATOM 963 C C . VAL A 1 140 ? -7.490 -6.607 6.433 1.00 98.00 140 VAL A C 1
ATOM 965 O O . VAL A 1 140 ? -7.465 -7.194 5.347 1.00 98.00 140 VAL A O 1
ATOM 968 N N . ILE A 1 141 ? -7.003 -5.382 6.614 1.00 98.44 141 ILE A N 1
ATOM 969 C CA . ILE A 1 141 ? -6.521 -4.502 5.546 1.00 98.44 141 ILE A CA 1
ATOM 970 C C . ILE A 1 141 ? -5.148 -3.946 5.933 1.00 98.44 141 ILE A C 1
ATOM 972 O O . ILE A 1 141 ? -4.961 -3.468 7.051 1.00 98.44 141 ILE A O 1
ATOM 976 N N . LEU A 1 142 ? -4.212 -3.999 4.991 1.00 98.44 142 LEU A N 1
ATOM 977 C CA . LEU A 1 142 ? -2.887 -3.392 5.058 1.00 98.44 142 LEU A CA 1
ATOM 978 C C . LEU A 1 142 ? -2.939 -1.957 4.532 1.00 98.44 142 LEU A C 1
ATOM 980 O O . LEU A 1 142 ? -3.625 -1.689 3.547 1.00 98.44 142 LEU A O 1
ATOM 984 N N . THR A 1 143 ? -2.217 -1.041 5.161 1.00 97.56 143 THR A N 1
ATOM 985 C CA . THR A 1 143 ? -2.048 0.345 4.706 1.00 97.56 143 THR A CA 1
ATOM 986 C C . THR A 1 143 ? -0.730 0.905 5.251 1.00 97.56 143 THR A C 1
ATOM 988 O O . THR A 1 143 ? 0.025 0.176 5.896 1.00 97.56 143 THR A O 1
ATOM 991 N N . ASN A 1 144 ? -0.444 2.180 5.002 1.00 95.12 144 ASN A N 1
ATOM 992 C CA . ASN A 1 144 ? 0.693 2.852 5.619 1.00 95.12 144 ASN A CA 1
ATOM 993 C C . ASN A 1 144 ? 0.386 3.309 7.046 1.00 95.12 144 ASN A C 1
ATOM 995 O O . ASN A 1 144 ? -0.762 3.631 7.374 1.00 95.12 144 ASN A O 1
ATOM 999 N N . ALA A 1 145 ? 1.417 3.391 7.885 1.00 94.06 145 ALA A N 1
ATOM 1000 C CA . ALA A 1 145 ? 1.271 3.886 9.249 1.00 94.06 145 ALA A CA 1
ATOM 1001 C C . ALA A 1 145 ? 0.849 5.360 9.259 1.00 94.06 145 ALA 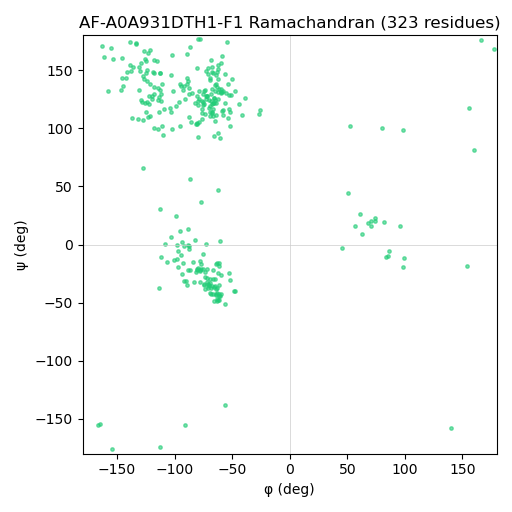A C 1
ATOM 1003 O O . ALA A 1 145 ? -0.101 5.709 9.966 1.00 94.06 145 ALA A O 1
ATOM 1004 N N . HIS A 1 146 ? 1.448 6.194 8.403 1.00 91.31 146 HIS A N 1
ATOM 1005 C CA . HIS A 1 146 ? 1.112 7.621 8.321 1.00 91.31 146 HIS A CA 1
ATOM 1006 C C . HIS A 1 146 ? -0.347 7.889 7.897 1.00 91.31 146 HIS A C 1
ATOM 1008 O O . HIS A 1 146 ? -0.913 8.930 8.225 1.00 91.31 146 HIS A O 1
ATOM 1014 N N . VAL A 1 147 ? -1.000 6.955 7.188 1.00 92.38 147 VAL A N 1
ATOM 1015 C CA . VAL A 1 147 ? -2.407 7.108 6.759 1.00 92.38 147 VAL A CA 1
ATOM 1016 C C . VAL A 1 147 ? -3.357 7.085 7.956 1.00 92.38 147 VAL A C 1
ATOM 1018 O O . VAL A 1 147 ? -4.379 7.779 7.953 1.00 92.38 147 VAL A O 1
ATOM 1021 N N . VAL A 1 148 ? -3.034 6.279 8.969 1.00 93.75 148 VAL A N 1
ATOM 1022 C CA . VAL A 1 148 ? -3.871 6.049 10.158 1.00 93.75 148 VAL A CA 1
ATOM 1023 C C . VAL A 1 148 ? -3.318 6.701 11.422 1.00 93.75 148 VAL A C 1
ATOM 1025 O O . VAL A 1 148 ? -3.941 6.614 12.482 1.00 93.75 148 VAL A O 1
ATOM 1028 N N . GLU A 1 149 ? -2.183 7.385 11.313 1.00 89.19 149 GLU A N 1
ATOM 1029 C CA . GLU A 1 149 ? -1.539 8.070 12.422 1.00 89.19 149 GLU A CA 1
ATOM 1030 C C . GLU A 1 149 ? -2.462 9.140 13.023 1.00 89.19 149 GLU A C 1
ATOM 1032 O O . GLU A 1 149 ? -3.096 9.927 12.315 1.00 89.19 149 GLU A O 1
ATOM 1037 N N . ASN A 1 150 ? -2.555 9.172 14.356 1.00 86.31 150 ASN A N 1
ATOM 1038 C CA . ASN A 1 150 ? -3.367 10.133 15.113 1.00 86.31 150 ASN A CA 1
ATOM 1039 C C . ASN A 1 150 ? -4.868 10.157 14.735 1.00 86.31 150 ASN A C 1
ATOM 1041 O O . ASN A 1 150 ? -5.590 11.097 15.089 1.00 86.31 150 ASN A O 1
ATOM 1045 N N . ALA A 1 151 ? -5.363 9.136 14.027 1.00 90.12 151 ALA A N 1
ATOM 1046 C CA . ALA A 1 151 ? -6.760 9.044 13.635 1.00 90.12 151 ALA A CA 1
ATOM 1047 C C . ALA A 1 151 ? -7.637 8.678 14.842 1.00 90.12 151 ALA A C 1
ATOM 1049 O O . ALA A 1 151 ? -7.498 7.611 15.435 1.00 90.12 151 ALA A O 1
ATOM 1050 N N . SER A 1 152 ? -8.599 9.539 15.176 1.00 93.06 152 SER A N 1
ATOM 1051 C CA . SER A 1 152 ? -9.638 9.243 16.171 1.00 93.06 152 SER A CA 1
ATOM 1052 C C . SER A 1 152 ? -10.772 8.394 15.593 1.00 93.06 152 SER A C 1
ATOM 1054 O O . SER A 1 152 ? -11.491 7.722 16.333 1.00 93.06 152 SER A O 1
ATOM 1056 N N . ARG A 1 153 ? -10.942 8.408 14.266 1.00 95.62 153 ARG A N 1
ATOM 1057 C CA . ARG A 1 153 ? -11.875 7.538 13.543 1.00 95.62 153 ARG A CA 1
ATOM 1058 C C . ARG A 1 153 ? -11.293 7.138 12.195 1.00 95.62 153 ARG A C 1
ATOM 1060 O O . ARG A 1 153 ? -10.799 7.993 11.460 1.00 95.62 153 ARG A O 1
ATOM 1067 N N . VAL A 1 154 ? -11.429 5.859 11.855 1.00 97.25 154 VAL A N 1
ATOM 1068 C CA . VAL A 1 154 ? -11.040 5.299 10.558 1.00 97.25 154 VAL A CA 1
ATOM 1069 C C . VAL A 1 154 ? -12.272 4.701 9.892 1.00 97.25 154 VAL A C 1
ATOM 1071 O O . VAL A 1 154 ? -12.975 3.882 10.480 1.00 97.25 154 VAL A O 1
ATOM 1074 N N . SER A 1 155 ? -12.529 5.104 8.652 1.00 96.56 155 SER A N 1
ATOM 1075 C CA . SER A 1 155 ? -13.584 4.538 7.813 1.00 96.56 155 SER A CA 1
ATOM 1076 C C . SER A 1 155 ? -12.996 4.030 6.505 1.00 96.56 155 SER A C 1
ATOM 1078 O O . SER A 1 155 ? -12.109 4.658 5.928 1.00 96.56 155 SER A O 1
ATOM 1080 N N . VAL A 1 156 ? -13.494 2.888 6.050 1.00 96.25 156 VAL A N 1
ATOM 1081 C CA . VAL A 1 156 ? -13.065 2.212 4.828 1.00 96.25 156 VAL A CA 1
ATOM 1082 C C . VAL A 1 156 ? -14.219 2.230 3.841 1.00 96.25 156 VAL A C 1
ATOM 1084 O O . VAL A 1 156 ? -15.350 1.923 4.218 1.00 96.25 156 VAL A O 1
ATOM 1087 N N . ARG A 1 157 ? -13.942 2.564 2.582 1.00 94.81 157 ARG A N 1
ATOM 1088 C CA . ARG A 1 157 ? -14.870 2.410 1.460 1.00 94.81 157 ARG A CA 1
ATOM 1089 C C . ARG A 1 157 ? -14.329 1.364 0.492 1.00 94.81 157 ARG A C 1
ATOM 1091 O O . ARG A 1 157 ? -13.184 1.457 0.053 1.00 94.81 157 ARG A O 1
ATOM 1098 N N . PHE A 1 158 ? -15.158 0.382 0.172 1.00 92.75 158 PHE A N 1
ATOM 1099 C CA . PHE A 1 158 ? -14.829 -0.715 -0.732 1.00 92.75 158 PHE A CA 1
ATOM 1100 C C . PHE A 1 158 ? -15.171 -0.356 -2.183 1.00 92.75 158 PHE A C 1
ATOM 1102 O O . PHE A 1 158 ? -15.927 0.580 -2.449 1.00 92.75 158 PHE A O 1
ATOM 1109 N N . SER A 1 159 ? -14.624 -1.129 -3.120 1.00 86.94 159 SER A N 1
ATOM 1110 C CA . SER A 1 159 ? -14.852 -0.992 -4.568 1.00 86.94 159 SER A CA 1
ATOM 1111 C C . SER A 1 159 ? -16.319 -1.148 -4.985 1.00 86.94 159 SER A C 1
ATOM 1113 O O . SER A 1 159 ? -16.739 -0.563 -5.974 1.00 86.94 159 SER A O 1
ATOM 1115 N N . ASP A 1 160 ? -17.121 -1.881 -4.209 1.00 87.38 160 ASP A N 1
ATOM 1116 C CA . ASP A 1 160 ? -18.569 -2.020 -4.411 1.00 87.38 160 ASP A CA 1
ATOM 1117 C C . ASP A 1 160 ? -19.389 -0.847 -3.832 1.00 87.38 160 ASP A C 1
ATOM 1119 O O . ASP A 1 160 ? -20.619 -0.866 -3.845 1.00 87.38 160 ASP A O 1
ATOM 1123 N N . GLY A 1 161 ? -18.713 0.176 -3.301 1.00 88.44 161 GLY A N 1
ATOM 1124 C CA . GLY A 1 161 ? -19.323 1.367 -2.722 1.00 88.44 161 GLY A CA 1
ATOM 1125 C C . GLY A 1 161 ? -19.732 1.235 -1.255 1.00 88.44 161 GLY A C 1
ATOM 1126 O O . GLY A 1 161 ? -20.036 2.262 -0.641 1.00 88.44 161 GLY A O 1
ATOM 1127 N N . ARG A 1 162 ? -19.700 0.031 -0.659 1.00 91.25 162 ARG A N 1
ATOM 1128 C CA . ARG A 1 162 ? -19.982 -0.143 0.775 1.00 91.25 162 ARG A CA 1
ATOM 1129 C C . ARG A 1 162 ? -18.953 0.601 1.618 1.00 91.25 162 ARG A C 1
ATOM 1131 O O . ARG A 1 162 ? -17.793 0.748 1.233 1.00 91.25 162 ARG A O 1
ATOM 1138 N N . THR A 1 163 ? -19.370 1.027 2.804 1.00 94.62 163 THR A N 1
ATOM 1139 C CA . THR A 1 163 ? -18.489 1.636 3.800 1.00 94.62 163 THR A CA 1
ATOM 1140 C C . THR A 1 163 ? -18.574 0.897 5.127 1.00 94.62 163 THR A C 1
ATOM 1142 O O . THR A 1 163 ? -19.619 0.359 5.489 1.00 94.62 163 THR A O 1
ATOM 1145 N N . ALA A 1 164 ? -17.462 0.862 5.855 1.00 96.94 164 ALA A N 1
ATOM 1146 C CA . ALA A 1 164 ? -17.375 0.271 7.183 1.00 96.94 164 ALA A CA 1
ATOM 1147 C C . ALA A 1 164 ? -16.473 1.116 8.086 1.00 96.94 164 ALA A C 1
ATOM 1149 O O . ALA A 1 164 ? -15.514 1.731 7.622 1.00 96.94 164 ALA A O 1
ATOM 1150 N N . GLN A 1 165 ? -16.764 1.130 9.385 1.00 98.12 165 GLN A N 1
ATOM 1151 C CA . GLN A 1 165 ? -15.803 1.624 10.373 1.00 98.12 165 GLN A CA 1
ATOM 1152 C C . GLN A 1 165 ? -14.673 0.610 10.524 1.00 98.12 165 GLN A C 1
ATOM 1154 O O . GLN A 1 165 ? -14.907 -0.593 10.383 1.00 98.12 165 GLN A O 1
ATOM 1159 N N . ALA A 1 166 ? -13.474 1.086 10.838 1.00 98.00 166 ALA A N 1
ATOM 1160 C CA . ALA A 1 166 ? -12.333 0.231 11.100 1.00 98.00 166 ALA A CA 1
ATOM 1161 C C . ALA A 1 166 ? -11.624 0.597 12.403 1.00 98.00 166 ALA A C 1
ATOM 1163 O O . ALA A 1 166 ? -11.587 1.760 12.808 1.00 98.00 166 ALA A O 1
ATOM 1164 N N . THR A 1 167 ? -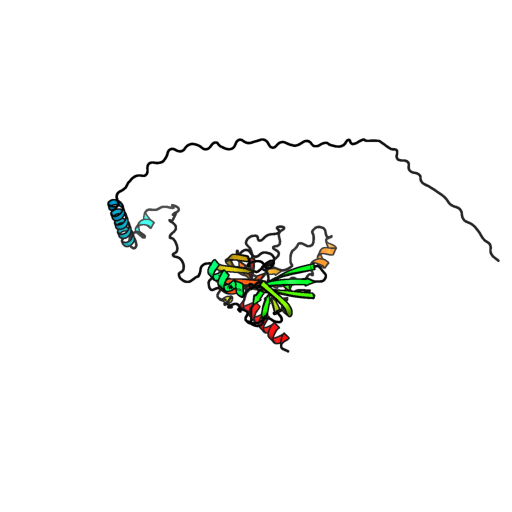11.043 -0.411 13.042 1.00 97.25 167 THR A N 1
ATOM 1165 C CA . THR A 1 167 ? -10.115 -0.246 14.162 1.00 97.25 167 THR A CA 1
ATOM 1166 C C . THR A 1 167 ? -8.690 -0.466 13.678 1.00 97.25 167 THR A C 1
ATOM 1168 O O . THR A 1 167 ? -8.446 -1.281 12.790 1.00 97.25 167 THR A O 1
ATOM 1171 N N . VAL A 1 168 ? -7.734 0.261 14.248 1.00 96.88 168 VAL A N 1
ATOM 1172 C CA . VAL A 1 168 ? -6.312 -0.001 14.006 1.00 96.88 168 VAL A CA 1
ATOM 1173 C C . VAL A 1 168 ? -5.908 -1.185 14.882 1.00 96.88 168 VAL A C 1
ATOM 1175 O O . VAL A 1 168 ? -6.069 -1.119 16.097 1.00 96.88 168 VAL A O 1
ATOM 1178 N N . LEU A 1 169 ? -5.436 -2.276 14.271 1.00 96.12 169 LEU A N 1
ATOM 1179 C CA . LEU A 1 169 ? -4.916 -3.438 15.005 1.00 96.12 169 LEU A CA 1
ATOM 1180 C C . LEU A 1 169 ? -3.503 -3.170 15.530 1.00 96.12 169 LEU A C 1
ATOM 1182 O O . LEU A 1 169 ? -3.133 -3.657 16.592 1.00 96.12 169 LEU A O 1
ATOM 1186 N N . GLY A 1 170 ? -2.730 -2.381 14.786 1.00 95.81 170 GLY A N 1
ATOM 1187 C CA . GLY A 1 170 ? -1.414 -1.896 15.175 1.00 95.81 170 GLY A CA 1
ATOM 1188 C C . GLY A 1 170 ? -0.658 -1.315 13.983 1.00 95.81 170 GLY A C 1
ATOM 1189 O O . GLY A 1 170 ? -1.135 -1.355 12.843 1.00 95.81 170 GLY A O 1
ATOM 1190 N N . SER A 1 171 ? 0.524 -0.777 14.260 1.00 94.69 171 SER A N 1
ATOM 1191 C CA . SER A 1 171 ? 1.401 -0.152 13.272 1.00 94.69 171 SER A CA 1
ATOM 1192 C C . SER A 1 171 ? 2.869 -0.386 13.612 1.00 94.69 171 SER A C 1
ATOM 1194 O O . SER A 1 171 ? 3.250 -0.322 14.779 1.00 94.69 171 SER A O 1
ATOM 1196 N N . ASP A 1 172 ? 3.678 -0.588 12.582 1.00 92.50 172 ASP A N 1
ATOM 1197 C CA . ASP A 1 172 ? 5.128 -0.469 12.593 1.00 92.50 172 ASP A CA 1
ATOM 1198 C C . ASP A 1 172 ? 5.488 0.865 11.929 1.00 92.50 172 ASP A C 1
ATOM 1200 O O . ASP A 1 172 ? 5.468 0.999 10.705 1.00 92.50 172 ASP A O 1
ATOM 1204 N N . THR A 1 173 ? 5.764 1.878 12.749 1.00 89.00 173 THR A N 1
ATOM 1205 C CA . THR A 1 173 ? 6.119 3.214 12.258 1.00 89.00 173 THR A CA 1
ATOM 1206 C C . THR A 1 173 ? 7.513 3.263 11.644 1.00 89.00 173 THR A C 1
ATOM 1208 O O . THR A 1 173 ? 7.764 4.157 10.849 1.00 89.00 173 THR A O 1
ATOM 1211 N N . GLY A 1 174 ? 8.409 2.318 11.961 1.00 85.50 174 GLY A N 1
ATOM 1212 C CA . GLY A 1 174 ? 9.745 2.260 11.363 1.00 85.50 174 GLY A CA 1
ATOM 1213 C C . GLY A 1 174 ? 9.702 1.829 9.898 1.00 85.50 174 GLY A C 1
ATOM 1214 O O . GLY A 1 174 ? 10.439 2.369 9.081 1.00 85.50 174 GLY A O 1
ATOM 1215 N N . GLY A 1 175 ? 8.804 0.898 9.565 1.00 87.75 175 GLY A N 1
ATOM 1216 C CA . GLY A 1 175 ? 8.561 0.444 8.192 1.00 87.75 175 GLY A CA 1
ATOM 1217 C C . GLY A 1 175 ? 7.431 1.170 7.454 1.00 87.75 175 GLY A C 1
ATOM 1218 O O . GLY A 1 175 ? 7.127 0.788 6.330 1.00 87.75 175 GLY A O 1
ATOM 1219 N N . ASP A 1 176 ? 6.784 2.163 8.075 1.00 91.62 176 ASP A N 1
ATOM 1220 C CA . ASP A 1 176 ? 5.555 2.820 7.592 1.00 91.62 176 ASP A CA 1
ATOM 1221 C C . ASP A 1 176 ? 4.428 1.829 7.215 1.00 91.62 176 ASP A C 1
ATOM 1223 O O . ASP A 1 176 ? 3.750 1.964 6.194 1.00 91.62 176 ASP A O 1
ATOM 1227 N N . VAL A 1 177 ? 4.197 0.812 8.052 1.00 94.75 177 VAL A N 1
ATOM 1228 C CA . VAL A 1 177 ? 3.166 -0.220 7.839 1.00 94.75 177 VAL A CA 1
ATOM 1229 C C . VAL A 1 177 ? 2.130 -0.187 8.957 1.00 94.75 177 VAL A C 1
ATOM 1231 O O . VAL A 1 177 ? 2.468 -0.162 10.137 1.00 94.75 177 VAL A O 1
ATOM 1234 N N . ALA A 1 178 ? 0.847 -0.274 8.614 1.00 97.06 178 ALA A N 1
ATOM 1235 C CA . ALA A 1 178 ? -0.224 -0.486 9.581 1.00 97.06 178 ALA A CA 1
ATOM 1236 C C . ALA A 1 178 ? -1.247 -1.512 9.103 1.00 97.06 178 ALA A C 1
ATOM 1238 O O . ALA A 1 178 ? -1.487 -1.692 7.907 1.00 97.06 178 ALA A O 1
ATOM 1239 N N . VAL A 1 179 ? -1.890 -2.165 10.070 1.00 98.38 179 VAL A N 1
ATOM 1240 C CA . VAL A 1 179 ? -2.998 -3.084 9.817 1.00 98.38 179 VAL A CA 1
ATOM 1241 C C . VAL A 1 179 ? -4.247 -2.555 10.500 1.00 98.38 179 VAL A C 1
ATOM 1243 O O . VAL A 1 179 ? -4.246 -2.256 11.696 1.00 98.38 179 VAL A O 1
ATOM 1246 N N . ILE A 1 180 ? -5.338 -2.483 9.743 1.00 98.19 180 ILE A N 1
ATOM 1247 C CA . ILE A 1 180 ? -6.661 -2.126 10.249 1.00 98.19 180 ILE A CA 1
ATOM 1248 C C . ILE A 1 180 ? -7.653 -3.272 10.053 1.00 98.19 180 ILE A C 1
ATOM 1250 O O . ILE A 1 180 ? -7.481 -4.147 9.199 1.00 98.19 180 ILE A O 1
ATOM 1254 N N . LYS A 1 181 ? -8.724 -3.249 10.842 1.00 97.94 181 LYS A N 1
ATOM 1255 C CA . LYS A 1 181 ? -9.825 -4.205 10.792 1.00 97.94 181 LYS A CA 1
ATOM 1256 C C . LYS A 1 181 ? -11.134 -3.481 10.532 1.00 97.94 181 LYS A C 1
ATOM 1258 O O . LYS A 1 181 ? -11.632 -2.785 11.409 1.00 97.94 181 LYS A O 1
ATOM 1263 N N . ALA A 1 182 ? -11.701 -3.668 9.346 1.00 98.00 182 ALA A N 1
ATOM 1264 C CA . ALA A 1 182 ? -13.046 -3.202 9.035 1.00 98.00 182 ALA A CA 1
ATOM 1265 C C . ALA A 1 182 ? -14.104 -4.073 9.735 1.00 98.00 182 ALA A C 1
ATOM 1267 O O . ALA A 1 182 ? -14.047 -5.304 9.694 1.00 98.00 182 ALA A O 1
ATOM 1268 N N . SER A 1 183 ? -15.080 -3.426 10.364 1.00 97.00 183 SER A N 1
ATOM 1269 C CA . SER A 1 183 ? -16.143 -4.069 11.139 1.00 97.00 183 SER A CA 1
ATOM 1270 C C . SER A 1 183 ? -17.357 -4.409 10.277 1.00 97.00 183 SER A C 1
ATOM 1272 O O . SER A 1 183 ? -17.751 -3.631 9.412 1.00 97.00 183 SER A O 1
ATOM 1274 N N . GLY A 1 184 ? -17.998 -5.550 10.553 1.00 95.00 184 GLY A N 1
ATOM 1275 C CA . GLY A 1 184 ? -19.273 -5.923 9.925 1.00 95.00 184 GLY A CA 1
ATOM 1276 C C . GLY A 1 184 ? -19.179 -6.283 8.438 1.00 95.00 184 GLY A C 1
ATOM 1277 O O . GLY A 1 184 ? -20.186 -6.238 7.736 1.00 95.00 184 GLY A O 1
ATOM 1278 N N . VAL A 1 185 ? -17.988 -6.635 7.948 1.00 95.12 185 VAL A N 1
ATOM 1279 C CA . VAL A 1 185 ? -17.752 -7.016 6.550 1.00 95.12 185 VAL A CA 1
ATOM 1280 C C . VAL A 1 185 ? -17.257 -8.451 6.438 1.00 95.12 185 VAL A C 1
ATOM 1282 O O . VAL A 1 185 ? -16.568 -8.971 7.312 1.00 95.12 185 VAL A O 1
ATOM 1285 N N . SER A 1 186 ? -17.625 -9.103 5.342 1.00 93.06 186 SER A N 1
ATOM 1286 C CA . SER A 1 186 ? -17.172 -10.444 4.981 1.00 93.06 186 SER A CA 1
ATOM 1287 C C . SER A 1 186 ? -17.260 -10.629 3.465 1.00 93.06 186 SER A C 1
ATOM 1289 O O . SER A 1 186 ? -17.827 -9.784 2.761 1.00 93.06 186 SER A O 1
ATOM 1291 N N . GLY A 1 187 ? -16.676 -11.717 2.957 1.00 91.00 187 GLY A N 1
ATOM 1292 C CA . GLY A 1 187 ? -16.687 -12.035 1.527 1.00 91.00 187 GLY A CA 1
ATOM 1293 C C . GLY A 1 187 ? -15.870 -11.063 0.673 1.00 91.00 187 GLY A C 1
ATOM 1294 O O . GLY A 1 187 ? -16.078 -10.996 -0.535 1.00 91.00 187 GLY A O 1
ATOM 1295 N N . LEU A 1 188 ? -14.958 -10.296 1.281 1.00 93.69 188 LEU A N 1
ATOM 1296 C CA . LEU A 1 188 ? -14.040 -9.442 0.531 1.00 93.69 188 LEU A CA 1
ATOM 1297 C C . LEU A 1 188 ? -13.059 -10.304 -0.267 1.00 93.69 188 LEU A C 1
ATOM 1299 O O . LEU A 1 188 ? -12.738 -11.418 0.150 1.00 93.69 188 LEU A O 1
ATOM 1303 N N . LYS A 1 189 ? -12.548 -9.773 -1.381 1.00 94.69 189 LYS A N 1
ATOM 1304 C CA . LYS A 1 189 ? -11.515 -10.425 -2.192 1.00 94.69 189 LYS A CA 1
ATOM 1305 C C . LYS A 1 189 ? -10.125 -10.059 -1.656 1.00 94.69 189 LYS A C 1
ATOM 1307 O O . LYS A 1 189 ? -9.713 -8.914 -1.853 1.00 94.69 189 LYS A O 1
ATOM 1312 N N . PRO A 1 190 ? -9.373 -10.981 -1.028 1.00 97.12 190 PRO A N 1
ATOM 1313 C CA . PRO A 1 190 ? -7.991 -10.710 -0.653 1.00 97.12 190 PRO A CA 1
ATOM 1314 C C . PRO A 1 190 ? -7.121 -10.496 -1.888 1.00 97.12 190 PRO A C 1
ATOM 1316 O O . PRO A 1 190 ? -7.342 -11.132 -2.924 1.00 97.12 190 PRO A O 1
ATOM 1319 N N . ALA A 1 191 ? -6.130 -9.621 -1.773 1.00 96.69 191 ALA A N 1
ATOM 1320 C CA . ALA A 1 191 ? -5.135 -9.452 -2.815 1.00 96.69 191 ALA A CA 1
ATOM 1321 C C . ALA A 1 191 ? -4.231 -10.690 -2.898 1.00 96.69 191 ALA A C 1
ATOM 1323 O O . ALA A 1 191 ? -3.836 -11.257 -1.878 1.00 96.69 191 ALA A O 1
ATOM 1324 N N . ALA A 1 192 ? -3.866 -11.091 -4.116 1.00 97.38 192 ALA A N 1
ATOM 1325 C CA . ALA A 1 192 ? -2.783 -12.046 -4.304 1.00 97.38 192 ALA A CA 1
ATOM 1326 C C . ALA A 1 192 ? -1.460 -11.330 -4.018 1.00 97.38 192 ALA A C 1
ATOM 1328 O O . ALA A 1 192 ? -1.192 -10.288 -4.611 1.00 97.38 192 ALA A O 1
ATOM 1329 N N . LEU A 1 193 ? -0.643 -11.866 -3.115 1.00 97.00 193 LEU A N 1
ATOM 1330 C CA . LEU A 1 193 ? 0.671 -11.299 -2.821 1.00 97.00 193 LEU A CA 1
ATOM 1331 C C . LEU A 1 193 ? 1.734 -12.003 -3.666 1.00 97.00 193 LEU A C 1
ATOM 1333 O O . LEU A 1 193 ? 1.700 -13.224 -3.815 1.00 97.00 193 LEU A O 1
ATOM 1337 N N . GLY A 1 194 ? 2.646 -11.222 -4.234 1.00 96.75 194 GLY A N 1
ATOM 1338 C CA . GLY A 1 194 ? 3.789 -11.714 -4.991 1.00 96.75 194 GLY A CA 1
ATOM 1339 C C . GLY A 1 194 ? 5.008 -11.928 -4.100 1.00 96.75 194 GLY A C 1
ATOM 1340 O O . GLY A 1 194 ? 4.888 -12.112 -2.884 1.00 96.75 194 GLY A O 1
ATOM 1341 N N . ASP A 1 195 ? 6.170 -11.874 -4.738 1.00 96.88 195 ASP A N 1
ATOM 1342 C CA . ASP A 1 195 ? 7.483 -11.916 -4.107 1.00 96.88 195 ASP A CA 1
ATOM 1343 C C . ASP A 1 195 ? 8.277 -10.686 -4.562 1.00 96.88 195 ASP A C 1
ATOM 1345 O O . ASP A 1 195 ? 8.549 -10.527 -5.753 1.00 96.88 195 ASP A O 1
ATOM 1349 N N . SER A 1 196 ? 8.586 -9.784 -3.628 1.00 96.44 196 SER A N 1
ATOM 1350 C CA . SER A 1 196 ? 9.357 -8.575 -3.934 1.00 96.44 196 SER A CA 1
ATOM 1351 C C . SER A 1 196 ? 10.848 -8.845 -4.133 1.00 96.44 196 SER A C 1
ATOM 1353 O O . SER A 1 196 ? 11.512 -8.042 -4.783 1.00 96.44 196 SER A O 1
ATOM 1355 N N . ASP A 1 197 ? 11.373 -9.963 -3.626 1.00 95.31 197 ASP A N 1
ATOM 1356 C CA . ASP A 1 197 ? 12.799 -10.304 -3.748 1.00 95.31 197 ASP A CA 1
ATOM 1357 C C . ASP A 1 197 ? 13.138 -10.834 -5.150 1.00 95.31 197 ASP A C 1
ATOM 1359 O O . ASP A 1 197 ? 14.297 -10.850 -5.561 1.00 95.31 197 ASP A O 1
ATOM 1363 N N . ALA A 1 198 ? 12.112 -11.227 -5.909 1.00 95.00 198 ALA A N 1
ATOM 1364 C CA . ALA A 1 198 ? 12.217 -11.663 -7.296 1.00 95.00 198 ALA A CA 1
ATOM 1365 C C . ALA A 1 198 ? 12.121 -10.510 -8.316 1.00 95.00 198 ALA A C 1
ATOM 1367 O O . ALA A 1 198 ? 12.162 -10.769 -9.519 1.00 95.00 198 ALA A O 1
ATOM 1368 N N . LEU A 1 199 ? 11.956 -9.261 -7.864 1.00 94.88 199 LEU A N 1
ATOM 1369 C CA . LEU A 1 199 ? 11.827 -8.107 -8.754 1.00 94.88 199 LEU A CA 1
ATOM 1370 C C . LEU A 1 199 ? 13.146 -7.771 -9.450 1.00 94.88 199 LEU A C 1
ATOM 1372 O O . LEU A 1 199 ? 14.228 -7.843 -8.865 1.00 94.88 199 LEU A O 1
ATOM 1376 N N . ALA A 1 200 ? 13.030 -7.288 -10.682 1.00 95.94 200 ALA A N 1
ATOM 1377 C CA . ALA A 1 200 ? 14.121 -6.703 -11.440 1.00 95.94 200 ALA A CA 1
ATOM 1378 C C . ALA A 1 200 ? 13.773 -5.283 -11.904 1.00 95.94 200 ALA A C 1
ATOM 1380 O O . ALA A 1 200 ? 12.623 -4.941 -12.180 1.00 95.94 200 ALA A O 1
ATOM 1381 N N . VAL A 1 201 ? 14.799 -4.439 -12.037 1.00 96.12 201 VAL A N 1
ATOM 1382 C CA . VAL A 1 201 ? 14.652 -3.132 -12.692 1.00 96.12 201 VAL A CA 1
ATOM 1383 C C . VAL A 1 201 ? 14.181 -3.345 -14.132 1.00 96.12 201 VAL A C 1
ATOM 1385 O O . VAL A 1 201 ? 14.764 -4.139 -14.869 1.00 96.12 201 VAL A O 1
ATOM 1388 N N . GLY A 1 202 ? 13.134 -2.622 -14.530 1.00 93.69 202 GLY A N 1
ATOM 1389 C CA . GLY A 1 202 ? 12.461 -2.775 -15.821 1.00 93.69 202 GLY A CA 1
ATOM 1390 C C . GLY A 1 202 ? 11.180 -3.610 -15.780 1.00 93.69 202 GLY A C 1
ATOM 1391 O O . GLY A 1 202 ? 10.416 -3.565 -16.747 1.00 93.69 202 GLY A O 1
ATOM 1392 N N . ASP A 1 203 ? 10.894 -4.315 -14.679 1.00 95.25 203 ASP A N 1
ATOM 1393 C CA . ASP A 1 203 ? 9.631 -5.041 -14.530 1.00 95.25 203 ASP A CA 1
ATOM 1394 C C . ASP A 1 203 ? 8.446 -4.082 -14.613 1.00 95.25 203 ASP A C 1
ATOM 1396 O O . ASP A 1 203 ? 8.421 -3.049 -13.946 1.00 95.25 203 ASP A O 1
ATOM 1400 N N . THR A 1 204 ? 7.443 -4.425 -15.427 1.00 95.12 204 THR A N 1
ATOM 1401 C CA . THR A 1 204 ? 6.220 -3.622 -15.546 1.00 95.12 204 THR A CA 1
ATOM 1402 C C . THR A 1 204 ? 5.414 -3.696 -14.259 1.00 95.12 204 THR A C 1
ATOM 1404 O O . THR A 1 204 ? 5.085 -4.786 -13.779 1.00 95.12 204 THR A O 1
ATOM 1407 N N . VAL A 1 205 ? 5.027 -2.528 -13.753 1.00 96.06 205 VAL A N 1
ATOM 1408 C CA . VAL A 1 205 ? 4.220 -2.394 -12.545 1.00 96.06 205 VAL A CA 1
ATOM 1409 C C . VAL A 1 205 ? 3.021 -1.490 -12.768 1.00 96.06 205 VAL A C 1
ATOM 1411 O O . VAL A 1 205 ? 2.988 -0.629 -13.653 1.00 96.06 205 VAL A O 1
ATOM 1414 N N . LEU A 1 206 ? 2.016 -1.700 -11.930 1.00 94.81 206 LEU A N 1
ATOM 1415 C CA . LEU A 1 206 ? 0.803 -0.913 -11.896 1.00 94.81 206 LEU A CA 1
ATOM 1416 C C . LEU A 1 206 ? 0.552 -0.450 -10.466 1.00 94.81 206 LEU A C 1
ATOM 1418 O O . LEU A 1 206 ? 0.436 -1.271 -9.559 1.00 94.81 206 LEU A O 1
ATOM 1422 N N . ALA A 1 207 ? 0.461 0.856 -10.255 1.00 93.94 207 ALA A N 1
ATOM 1423 C CA . ALA A 1 207 ? 0.051 1.404 -8.977 1.00 93.94 207 ALA A CA 1
ATOM 1424 C C . ALA A 1 207 ? -1.466 1.585 -8.970 1.00 93.94 207 ALA A C 1
ATOM 1426 O O . ALA A 1 207 ? -2.039 2.227 -9.851 1.00 93.94 207 ALA A O 1
ATOM 1427 N N . VAL A 1 208 ? -2.112 0.993 -7.971 1.00 92.94 208 VAL A N 1
ATOM 1428 C CA . VAL A 1 208 ? -3.560 0.995 -7.788 1.00 92.94 208 VAL A CA 1
ATOM 1429 C C . VAL A 1 208 ? -3.879 1.594 -6.423 1.00 92.94 208 VAL A C 1
ATOM 1431 O O . VAL A 1 208 ? -3.463 1.076 -5.385 1.00 92.94 208 VAL A O 1
ATOM 1434 N N . GLY A 1 209 ? -4.647 2.677 -6.423 1.00 89.69 209 GLY A N 1
ATOM 1435 C CA . GLY A 1 209 ? -5.187 3.312 -5.222 1.00 89.69 209 GLY A CA 1
ATOM 1436 C C . GLY A 1 209 ? -6.668 3.638 -5.387 1.00 89.69 209 GLY A C 1
ATOM 1437 O O . GLY A 1 209 ? -7.230 3.507 -6.471 1.00 89.69 209 GLY A O 1
ATOM 1438 N N . SER A 1 210 ? -7.319 4.093 -4.322 1.00 82.06 210 SER A N 1
ATOM 1439 C CA . SER A 1 210 ? -8.684 4.633 -4.367 1.00 82.06 210 SER A CA 1
ATOM 1440 C C . SER A 1 210 ? -8.731 6.017 -3.707 1.00 82.06 210 SER A C 1
ATOM 1442 O O . SER A 1 210 ? -9.350 6.200 -2.649 1.00 82.06 210 SER A O 1
ATOM 1444 N N . PRO A 1 211 ? -8.057 7.023 -4.301 1.00 65.50 211 PRO A N 1
ATOM 1445 C CA . PRO A 1 211 ? -8.130 8.381 -3.792 1.00 65.50 211 PRO A CA 1
ATOM 1446 C C . PRO A 1 211 ? -9.581 8.875 -3.867 1.00 65.50 211 PRO A C 1
ATOM 1448 O O . PRO A 1 211 ? -10.267 8.702 -4.874 1.00 65.50 211 PRO A O 1
ATOM 1451 N N . LEU A 1 212 ? -10.060 9.492 -2.782 1.00 61.25 212 LEU A N 1
ATOM 1452 C CA . LEU A 1 212 ? -11.381 10.138 -2.693 1.00 61.25 212 LEU A CA 1
ATOM 1453 C C . LEU A 1 212 ? -12.597 9.198 -2.869 1.00 61.25 212 LEU A C 1
ATOM 1455 O O . LEU A 1 212 ? -13.736 9.663 -2.932 1.00 61.25 212 LEU A O 1
ATOM 1459 N N . GLY A 1 213 ? -12.379 7.880 -2.903 1.00 57.19 213 GLY A N 1
ATOM 1460 C CA . GLY A 1 213 ? -13.433 6.870 -3.000 1.00 57.19 213 GLY A CA 1
ATOM 1461 C C . GLY A 1 213 ? -14.151 6.806 -4.352 1.00 57.19 213 GLY A C 1
ATOM 1462 O O . GLY A 1 213 ? -15.237 6.239 -4.420 1.00 57.19 213 GLY A O 1
ATOM 1463 N N . LEU A 1 214 ? -13.603 7.400 -5.412 1.00 60.12 214 LEU A N 1
ATOM 1464 C CA . LEU A 1 214 ? -14.075 7.174 -6.784 1.00 60.12 214 LEU A CA 1
ATOM 1465 C C . LEU A 1 214 ? -13.382 5.933 -7.377 1.00 60.12 214 LEU A C 1
ATOM 1467 O O . LEU A 1 214 ? -12.463 5.396 -6.748 1.00 60.12 214 LEU A O 1
ATOM 1471 N N . ASP A 1 215 ? -13.847 5.466 -8.545 1.00 62.97 215 ASP A N 1
ATOM 1472 C CA . ASP A 1 215 ? -13.255 4.330 -9.269 1.00 62.97 215 ASP A CA 1
ATOM 1473 C C . ASP A 1 215 ? -11.725 4.464 -9.267 1.00 62.97 215 ASP A C 1
ATOM 1475 O O . ASP A 1 215 ? -11.188 5.505 -9.651 1.00 62.97 215 ASP A O 1
ATOM 1479 N N . GLY A 1 216 ? -11.044 3.458 -8.709 1.00 66.75 216 GLY A N 1
ATOM 1480 C CA . GLY A 1 216 ? -9.658 3.567 -8.255 1.00 66.75 216 GLY A CA 1
ATOM 1481 C C . GLY A 1 216 ? -8.695 4.152 -9.292 1.00 66.75 216 GLY A C 1
ATOM 1482 O O . GLY A 1 216 ? -8.783 3.857 -10.483 1.00 66.75 216 GLY A O 1
ATOM 1483 N N . SER A 1 217 ? -7.745 4.967 -8.827 1.00 83.06 217 SER A N 1
ATOM 1484 C CA . SER A 1 217 ? -6.681 5.509 -9.668 1.00 83.06 217 SER A CA 1
ATOM 1485 C C . SER A 1 21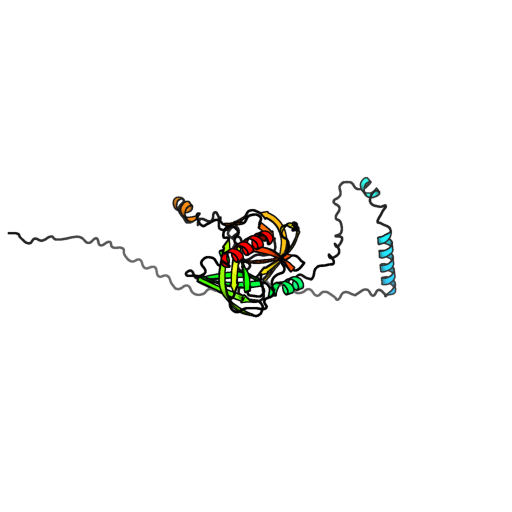7 ? -5.697 4.401 -10.012 1.00 83.06 217 SER A C 1
ATOM 1487 O O . SER A 1 217 ? -5.200 3.701 -9.126 1.00 83.06 217 SER A O 1
ATOM 1489 N N . VAL A 1 218 ? -5.435 4.245 -11.304 1.00 89.81 218 VAL A N 1
ATOM 1490 C CA . VAL A 1 218 ? -4.519 3.247 -11.845 1.00 89.81 218 VAL A CA 1
ATOM 1491 C C . VAL A 1 218 ? -3.476 3.970 -12.675 1.00 89.81 218 VAL A C 1
ATOM 1493 O O . VAL A 1 218 ? -3.815 4.671 -13.629 1.00 89.81 218 VAL A O 1
ATOM 1496 N N . THR A 1 219 ? -2.208 3.782 -12.333 1.00 90.44 219 THR A N 1
ATOM 1497 C CA . THR A 1 219 ? -1.078 4.327 -13.088 1.00 90.44 219 THR A CA 1
ATOM 1498 C C . THR A 1 219 ? -0.103 3.201 -13.408 1.00 90.44 219 THR A C 1
ATOM 1500 O O . THR A 1 219 ? 0.032 2.244 -12.650 1.00 90.44 219 THR A O 1
ATOM 1503 N N . SER A 1 220 ? 0.533 3.267 -14.573 1.00 92.50 220 SER A N 1
ATOM 1504 C CA . SER A 1 220 ? 1.486 2.257 -15.036 1.00 92.50 220 SER A CA 1
ATOM 1505 C C . SER A 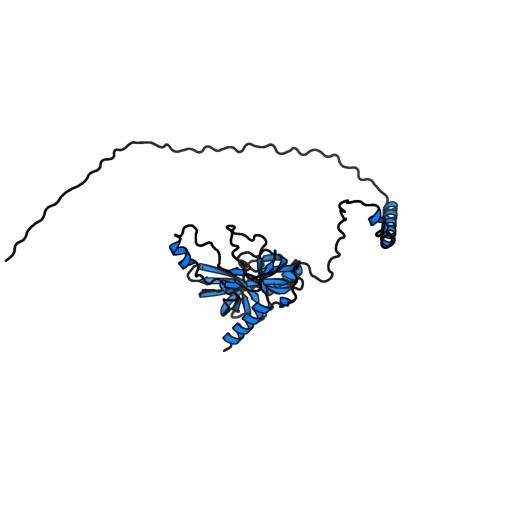1 220 ? 2.888 2.818 -15.103 1.00 92.50 220 SER A C 1
ATOM 1507 O O . SER A 1 220 ? 3.059 3.985 -15.452 1.00 92.50 220 SER A O 1
ATOM 1509 N N . GLY A 1 221 ? 3.860 1.956 -14.852 1.00 94.06 221 GLY A N 1
ATOM 1510 C CA . GLY A 1 221 ? 5.274 2.264 -14.965 1.00 94.06 221 GLY A CA 1
ATOM 1511 C C . GLY A 1 221 ? 6.106 0.991 -14.922 1.00 94.06 221 GLY A C 1
ATOM 1512 O O . GLY A 1 221 ? 5.618 -0.105 -15.222 1.00 94.06 221 GLY A O 1
ATOM 1513 N N . ILE A 1 222 ? 7.355 1.139 -14.517 1.00 95.12 222 ILE A N 1
ATOM 1514 C CA . ILE A 1 222 ? 8.303 0.059 -14.283 1.00 95.12 222 ILE A CA 1
ATOM 1515 C C . ILE A 1 222 ? 8.913 0.159 -12.885 1.00 95.12 222 ILE A C 1
ATOM 1517 O O . ILE A 1 222 ? 8.821 1.188 -12.212 1.00 95.12 222 ILE A O 1
ATOM 1521 N N . VAL A 1 223 ? 9.572 -0.908 -12.446 1.00 95.88 223 VAL A N 1
ATOM 1522 C CA . VAL A 1 223 ? 10.560 -0.823 -11.369 1.00 95.88 223 VAL A CA 1
ATOM 1523 C C . VAL A 1 223 ? 11.758 -0.030 -11.890 1.00 95.88 223 VAL A C 1
ATOM 1525 O O . VAL A 1 223 ? 12.472 -0.482 -12.782 1.00 95.88 223 VAL A O 1
ATOM 1528 N N . SER A 1 224 ? 11.985 1.152 -11.329 1.00 93.44 224 SER A N 1
ATOM 1529 C CA . SER A 1 224 ? 13.079 2.052 -11.708 1.00 93.44 224 SER A CA 1
ATOM 1530 C C . SER A 1 224 ? 14.352 1.788 -10.901 1.00 93.44 224 SER A C 1
ATOM 1532 O O . SER A 1 224 ? 15.453 1.992 -11.406 1.00 93.44 224 SER A O 1
ATOM 1534 N N . ALA A 1 225 ? 14.215 1.346 -9.647 1.00 91.69 225 ALA A N 1
ATOM 1535 C CA . ALA A 1 225 ? 15.316 0.926 -8.778 1.00 91.69 225 ALA A CA 1
ATOM 1536 C C . ALA A 1 225 ? 14.792 0.066 -7.614 1.00 91.69 225 ALA A C 1
ATOM 1538 O O . ALA A 1 225 ? 13.611 0.122 -7.276 1.00 91.69 225 ALA A O 1
ATOM 1539 N N . LEU A 1 226 ? 15.687 -0.688 -6.977 1.00 90.88 226 LEU A N 1
ATOM 1540 C CA . LEU A 1 226 ? 15.424 -1.506 -5.787 1.00 90.88 226 LEU A CA 1
ATOM 1541 C C . LEU A 1 226 ? 16.425 -1.136 -4.684 1.00 90.88 226 LEU A C 1
ATOM 1543 O O . LEU A 1 226 ? 17.486 -0.581 -4.984 1.00 90.88 226 LEU A O 1
ATOM 1547 N N . GLY A 1 227 ? 16.109 -1.440 -3.422 1.00 84.44 227 GLY A N 1
ATOM 1548 C CA . GLY A 1 227 ? 17.065 -1.271 -2.325 1.00 84.44 227 GLY A CA 1
ATOM 1549 C C . GLY A 1 227 ? 17.301 0.176 -1.892 1.00 84.44 227 GLY A C 1
ATOM 1550 O O . GLY A 1 227 ? 18.363 0.485 -1.355 1.00 84.44 227 GLY A O 1
ATOM 1551 N N . ARG A 1 228 ? 16.363 1.093 -2.160 1.00 77.12 228 ARG A N 1
ATOM 1552 C CA . ARG A 1 228 ? 16.550 2.516 -1.842 1.00 77.12 228 ARG A CA 1
ATOM 1553 C C . ARG A 1 228 ? 16.254 2.763 -0.369 1.00 77.12 228 ARG A C 1
ATOM 1555 O O . ARG A 1 228 ? 15.182 2.417 0.109 1.00 77.12 228 ARG A O 1
ATOM 1562 N N . GLU A 1 229 ? 17.184 3.392 0.334 1.00 74.25 229 GLU A N 1
ATOM 1563 C CA . GLU A 1 229 ? 16.884 3.994 1.627 1.00 74.25 229 GLU A CA 1
ATOM 1564 C C . GLU A 1 229 ? 16.257 5.361 1.374 1.00 74.25 229 GLU A C 1
ATOM 1566 O O . GLU A 1 229 ? 16.833 6.202 0.674 1.00 74.25 229 GLU A O 1
ATOM 1571 N N . ILE A 1 230 ? 15.047 5.554 1.882 1.00 70.38 230 ILE A N 1
ATOM 1572 C CA . ILE A 1 230 ? 14.308 6.797 1.720 1.00 70.38 230 ILE A CA 1
ATOM 1573 C C . ILE A 1 230 ? 13.877 7.314 3.079 1.00 70.38 230 ILE A C 1
ATOM 1575 O O . ILE A 1 230 ? 13.513 6.547 3.965 1.00 70.38 230 ILE A O 1
ATOM 1579 N N . GLN A 1 231 ? 13.913 8.630 3.228 1.00 62.25 231 GLN A N 1
ATOM 1580 C CA . GLN A 1 231 ? 13.566 9.283 4.471 1.00 62.25 231 GLN A CA 1
ATOM 1581 C C . GLN A 1 231 ? 12.290 10.104 4.276 1.00 62.25 231 GLN A C 1
ATOM 1583 O O . GLN A 1 231 ? 12.247 11.062 3.505 1.00 62.25 231 GLN A O 1
ATOM 1588 N N . GLU A 1 232 ? 11.229 9.686 4.949 1.00 60.19 232 GLU A N 1
ATOM 1589 C CA . GLU A 1 232 ? 9.934 10.348 4.996 1.00 60.19 232 GLU A CA 1
ATOM 1590 C C . GLU A 1 232 ? 9.944 11.385 6.131 1.00 60.19 232 GLU A C 1
ATOM 1592 O O . GLU A 1 232 ? 10.366 11.106 7.251 1.00 60.19 232 GLU A O 1
ATOM 1597 N N . GLY A 1 233 ? 9.532 12.620 5.829 1.00 53.12 233 GLY A N 1
ATOM 1598 C CA . GLY A 1 233 ? 9.520 13.729 6.795 1.00 53.12 233 GLY A CA 1
ATOM 1599 C C . GLY A 1 233 ? 10.856 14.467 6.971 1.00 53.12 233 GLY A C 1
ATOM 1600 O O . GLY A 1 233 ? 10.867 15.568 7.517 1.00 53.12 233 GLY A O 1
ATOM 1601 N N . GLY A 1 234 ? 11.957 13.935 6.434 1.00 45.91 234 GLY A N 1
ATOM 1602 C CA . GLY A 1 234 ? 13.287 14.555 6.431 1.00 45.91 234 GLY A CA 1
ATOM 1603 C C . GLY A 1 234 ? 13.513 15.500 5.252 1.00 45.91 234 GLY A C 1
ATOM 1604 O O . GLY A 1 234 ? 14.430 15.313 4.459 1.00 45.91 234 GLY A O 1
ATOM 1605 N N . GLY A 1 235 ? 12.654 16.502 5.091 1.00 41.84 235 GLY A N 1
ATOM 1606 C CA . GLY A 1 235 ? 12.989 17.633 4.238 1.00 41.84 235 GLY A CA 1
ATOM 1607 C C . GLY A 1 235 ? 13.787 18.649 5.045 1.00 41.84 235 GLY A C 1
ATOM 1608 O O . GLY A 1 235 ? 13.294 19.109 6.074 1.00 41.84 235 GLY A O 1
ATOM 1609 N N . ASP A 1 236 ? 14.925 19.106 4.521 1.00 48.38 236 ASP A N 1
ATOM 1610 C CA . ASP A 1 236 ? 15.538 20.416 4.820 1.00 48.38 236 ASP A CA 1
ATOM 1611 C C . ASP A 1 236 ? 14.606 21.579 4.397 1.00 48.38 236 ASP A C 1
ATOM 1613 O O . ASP A 1 236 ? 14.977 22.538 3.724 1.00 48.38 236 ASP A O 1
ATOM 1617 N N . GLY A 1 237 ? 13.333 21.469 4.761 1.00 45.50 237 GLY A N 1
ATOM 1618 C CA . GLY A 1 237 ? 12.266 22.435 4.605 1.00 45.50 237 GLY A CA 1
ATOM 1619 C C . GLY A 1 237 ? 11.819 22.943 5.967 1.00 45.50 237 GLY A C 1
ATOM 1620 O O . GLY A 1 237 ? 10.649 23.284 6.124 1.00 45.50 237 GLY A O 1
ATOM 1621 N N . GLY A 1 238 ? 12.731 22.993 6.948 1.00 43.66 238 GLY A N 1
ATOM 1622 C CA . GLY A 1 238 ? 12.575 23.882 8.089 1.00 43.66 238 GLY A CA 1
ATOM 1623 C C . GLY A 1 238 ? 12.308 25.261 7.514 1.00 43.66 238 GLY A C 1
ATOM 1624 O O . GLY A 1 238 ? 13.234 25.866 6.964 1.00 43.66 238 GLY A O 1
ATOM 1625 N N . ASP A 1 239 ? 11.027 25.648 7.553 1.00 45.88 239 ASP A N 1
ATOM 1626 C CA . ASP A 1 239 ? 10.445 26.849 6.964 1.00 45.88 239 ASP A CA 1
ATOM 1627 C C . ASP A 1 239 ? 11.533 27.913 6.876 1.00 45.88 239 ASP A C 1
ATOM 1629 O O . ASP A 1 239 ? 12.071 28.336 7.899 1.00 45.88 239 ASP A O 1
ATOM 1633 N N . SER A 1 240 ? 11.957 28.284 5.664 1.00 50.69 240 SER A N 1
ATOM 1634 C CA . SER A 1 240 ? 13.046 29.253 5.462 1.00 50.69 240 SER A CA 1
ATOM 1635 C C . SER A 1 240 ? 12.733 30.635 6.062 1.00 50.69 240 SER A C 1
ATOM 1637 O O . SER A 1 240 ? 13.524 31.563 5.918 1.00 50.69 240 SER A O 1
ATOM 1639 N N . ARG A 1 241 ? 11.583 30.773 6.735 1.00 55.91 241 ARG A N 1
ATOM 1640 C CA . ARG A 1 241 ? 11.146 31.897 7.563 1.00 55.91 241 ARG A CA 1
ATOM 1641 C C . ARG A 1 241 ? 11.447 31.740 9.062 1.00 55.91 241 ARG A C 1
ATOM 1643 O O . ARG A 1 241 ? 11.263 32.706 9.797 1.00 55.91 241 ARG A O 1
ATOM 1650 N N . LEU A 1 242 ? 11.901 30.578 9.537 1.00 55.31 242 LEU A N 1
ATOM 1651 C CA . LEU A 1 242 ? 12.266 30.365 10.938 1.00 55.31 242 LEU A CA 1
ATOM 1652 C C . LEU A 1 242 ? 13.731 30.758 11.199 1.00 55.31 242 LEU A C 1
ATOM 1654 O O . LEU A 1 242 ? 14.620 30.369 10.436 1.00 55.31 242 LEU A O 1
ATOM 1658 N N . PRO A 1 243 ? 14.013 31.495 12.291 1.00 60.16 243 PRO A N 1
ATOM 1659 C CA . PRO A 1 243 ? 15.375 31.807 12.702 1.00 60.16 243 PRO A CA 1
ATOM 1660 C C . PRO A 1 243 ? 16.232 30.543 12.917 1.00 60.16 243 PRO A C 1
ATOM 1662 O O . PRO A 1 243 ? 15.713 29.539 13.413 1.00 60.16 243 PRO A O 1
ATOM 1665 N N . PRO A 1 244 ? 17.551 30.584 12.629 1.00 58.69 244 PRO A N 1
ATOM 1666 C CA . PRO A 1 244 ? 18.440 29.415 12.679 1.00 58.69 244 PRO A CA 1
ATOM 1667 C C . PRO A 1 244 ? 18.408 28.617 13.990 1.00 58.69 244 PRO A C 1
ATOM 1669 O O . PRO A 1 244 ? 18.580 27.405 13.970 1.00 58.69 244 PRO A O 1
ATOM 1672 N N . TYR A 1 245 ? 18.138 29.276 15.117 1.00 67.81 245 TYR A N 1
ATOM 1673 C CA . TYR A 1 245 ? 18.083 28.660 16.446 1.00 67.81 245 TYR A CA 1
ATOM 1674 C C . TYR A 1 245 ? 16.785 27.886 16.742 1.00 67.81 245 TYR A C 1
ATOM 1676 O O . TYR A 1 245 ? 16.751 27.123 17.700 1.00 67.81 245 TYR A O 1
ATOM 1684 N N . LEU A 1 246 ? 15.727 28.052 15.938 1.00 59.16 246 LEU A N 1
ATOM 1685 C CA . LEU A 1 246 ? 14.482 27.274 16.058 1.00 59.16 246 LEU A CA 1
ATOM 1686 C C . LEU A 1 246 ? 14.416 26.103 15.072 1.00 59.16 246 LEU A C 1
ATOM 1688 O O . LEU A 1 246 ? 13.565 25.231 15.221 1.00 59.16 246 LEU A O 1
ATOM 1692 N N . ARG A 1 247 ? 15.312 26.053 14.077 1.00 61.16 247 ARG A N 1
ATOM 1693 C CA . ARG A 1 247 ? 15.345 24.968 13.083 1.00 61.16 247 ARG A CA 1
ATOM 1694 C C . ARG A 1 247 ? 15.610 23.613 13.729 1.00 61.16 247 ARG A C 1
ATOM 1696 O O . ARG A 1 247 ? 14.896 22.656 13.456 1.00 61.16 247 ARG A O 1
ATOM 1703 N N . ASP A 1 248 ? 16.563 23.576 14.651 1.00 52.53 248 ASP A N 1
ATOM 1704 C CA . ASP A 1 248 ? 17.005 22.348 15.316 1.00 52.53 248 ASP A CA 1
ATOM 1705 C C . ASP A 1 248 ? 15.924 21.733 16.230 1.00 52.53 248 ASP A C 1
ATOM 1707 O O . ASP A 1 248 ? 15.918 20.533 16.493 1.00 52.53 248 ASP A O 1
ATOM 1711 N N . GLN A 1 249 ? 14.950 22.541 16.671 1.00 51.25 249 GLN A N 1
ATOM 1712 C CA . GLN A 1 249 ? 13.815 22.078 17.477 1.00 51.25 249 GLN A CA 1
ATOM 1713 C C . GLN A 1 249 ? 12.636 21.561 16.639 1.00 51.25 249 GLN A C 1
ATOM 1715 O O . GLN A 1 249 ? 11.823 20.792 17.148 1.00 51.25 249 GLN A O 1
ATOM 1720 N N . VAL A 1 250 ? 12.523 21.960 15.367 1.00 51.22 250 VAL A N 1
ATOM 1721 C CA . VAL A 1 250 ? 11.414 21.556 14.479 1.00 51.22 250 VAL A CA 1
ATOM 1722 C C . VAL A 1 250 ? 11.777 20.321 13.643 1.00 51.22 250 VAL A C 1
ATOM 1724 O O . VAL A 1 250 ? 10.891 19.535 13.306 1.00 51.22 250 VAL A O 1
ATOM 1727 N N . SER A 1 251 ? 13.069 20.091 13.388 1.00 49.66 251 SER A N 1
ATOM 1728 C CA . SER A 1 251 ? 13.585 18.928 12.647 1.00 49.66 251 SER A CA 1
ATOM 1729 C C . SER A 1 251 ? 13.525 17.593 13.408 1.00 49.66 251 SER A C 1
ATOM 1731 O O . SER A 1 251 ? 13.921 16.569 12.866 1.00 49.66 251 SER A O 1
ATOM 1733 N N . GLN A 1 252 ? 13.012 17.564 14.645 1.00 45.41 252 GLN A N 1
ATOM 1734 C CA . GLN A 1 252 ? 12.839 16.330 15.429 1.00 45.41 252 GLN A CA 1
ATOM 1735 C C . GLN A 1 252 ? 11.499 15.618 15.188 1.00 45.41 252 GLN A C 1
ATOM 1737 O O . GLN A 1 252 ? 11.125 14.726 15.952 1.00 45.41 252 GLN A O 1
ATOM 1742 N N . ARG A 1 253 ? 10.743 15.983 14.144 1.00 48.09 253 ARG A N 1
ATOM 1743 C CA . ARG A 1 253 ? 9.635 15.124 13.712 1.00 48.09 253 ARG A CA 1
ATOM 1744 C C . ARG A 1 253 ? 10.239 13.823 13.199 1.00 48.09 253 ARG A C 1
ATOM 1746 O O . ARG A 1 253 ? 11.099 13.867 12.329 1.00 48.09 253 ARG A O 1
ATOM 1753 N N . GLN A 1 254 ? 9.837 12.707 13.810 1.00 46.66 254 GLN A N 1
ATOM 1754 C CA . GLN A 1 254 ? 10.328 11.362 13.512 1.00 46.66 254 GLN A CA 1
ATOM 1755 C C . GLN A 1 254 ? 10.478 11.172 12.006 1.00 46.66 254 GLN A C 1
ATOM 1757 O O . GLN A 1 254 ? 9.504 11.177 11.263 1.00 46.66 254 GLN A O 1
ATOM 1762 N N . SER A 1 255 ? 11.731 11.063 11.589 1.00 52.97 255 SER A N 1
ATOM 1763 C CA . SER A 1 255 ? 12.099 10.786 10.217 1.00 52.97 255 SER A CA 1
ATOM 1764 C C . SER A 1 255 ? 11.904 9.290 10.009 1.00 52.97 255 SER A C 1
ATOM 1766 O O . SER A 1 255 ? 12.671 8.497 10.563 1.00 52.97 255 SER A O 1
ATOM 1768 N N . THR A 1 256 ? 10.852 8.885 9.299 1.00 57.56 256 THR A N 1
ATOM 1769 C CA . THR A 1 256 ? 10.645 7.466 8.998 1.00 57.56 256 THR A CA 1
ATOM 1770 C C . THR A 1 256 ? 11.607 7.088 7.886 1.00 57.56 256 THR A C 1
ATOM 1772 O O . THR A 1 256 ? 11.549 7.633 6.787 1.00 57.56 256 THR A O 1
ATOM 1775 N N . VAL A 1 257 ? 12.542 6.187 8.175 1.00 64.81 257 VAL A N 1
ATOM 1776 C CA . VAL A 1 257 ? 13.470 5.678 7.167 1.00 64.81 257 VAL A CA 1
ATOM 1777 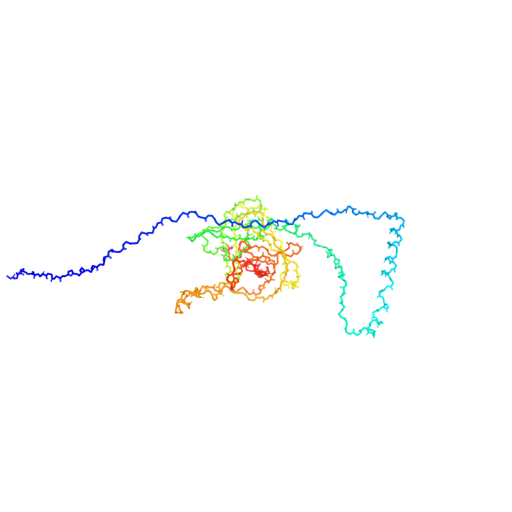C C . VAL A 1 257 ? 12.903 4.377 6.632 1.00 64.81 257 VAL A C 1
ATOM 1779 O O . VAL A 1 257 ? 13.008 3.338 7.279 1.00 64.81 257 VAL A O 1
ATOM 1782 N N . ILE A 1 258 ? 12.309 4.429 5.443 1.00 68.31 258 ILE A N 1
ATOM 1783 C CA . ILE A 1 258 ? 11.893 3.216 4.750 1.00 68.31 258 ILE A CA 1
ATOM 1784 C C . ILE A 1 258 ? 13.147 2.652 4.082 1.00 68.31 258 ILE A C 1
ATOM 1786 O O . ILE A 1 258 ? 13.654 3.174 3.086 1.00 68.31 258 ILE A O 1
ATOM 1790 N N . GLY A 1 259 ? 13.683 1.594 4.681 1.00 70.19 259 GLY A N 1
ATOM 1791 C CA . GLY A 1 259 ? 14.749 0.805 4.081 1.00 70.19 259 GLY A CA 1
ATOM 1792 C C . GLY A 1 259 ? 14.226 -0.017 2.902 1.00 70.19 259 GLY A C 1
ATOM 1793 O O . GLY A 1 259 ? 13.066 -0.419 2.881 1.00 70.19 259 GLY A O 1
ATOM 1794 N N . ASN A 1 260 ? 15.102 -0.301 1.937 1.00 85.88 260 ASN A N 1
ATOM 1795 C CA . ASN A 1 260 ? 14.838 -1.247 0.847 1.00 85.88 260 ASN A CA 1
ATOM 1796 C C . ASN A 1 260 ? 13.647 -0.895 -0.077 1.00 85.88 260 ASN A C 1
ATOM 1798 O O . ASN A 1 260 ? 13.054 -1.773 -0.697 1.00 85.88 260 ASN A O 1
ATOM 1802 N N . ALA A 1 261 ? 13.289 0.381 -0.217 1.00 91.25 261 ALA A N 1
ATOM 1803 C CA . ALA A 1 261 ? 12.140 0.788 -1.016 1.00 91.25 261 ALA A CA 1
ATOM 1804 C C . ALA A 1 261 ? 12.285 0.423 -2.506 1.00 91.25 261 ALA A C 1
ATOM 1806 O O . ALA A 1 261 ? 13.358 0.557 -3.113 1.00 91.25 261 ALA A O 1
ATOM 1807 N N . ILE A 1 262 ? 11.161 0.024 -3.106 1.00 94.00 262 ILE A N 1
ATOM 1808 C CA . ILE A 1 262 ? 10.997 -0.120 -4.555 1.00 94.00 262 ILE A CA 1
ATOM 1809 C C . ILE A 1 262 ? 10.753 1.276 -5.118 1.00 94.00 262 ILE A C 1
ATOM 1811 O O . ILE A 1 262 ? 9.803 1.944 -4.715 1.00 94.00 262 ILE A O 1
ATOM 1815 N N . GLN A 1 263 ? 11.575 1.716 -6.064 1.00 93.62 263 GLN A N 1
ATOM 1816 C CA . GLN A 1 263 ? 11.349 2.954 -6.804 1.00 93.62 263 GLN A CA 1
ATOM 1817 C C . GLN A 1 263 ? 10.635 2.636 -8.119 1.00 93.62 263 GLN A C 1
ATOM 1819 O O . GLN A 1 263 ? 11.005 1.690 -8.813 1.00 93.62 263 GLN A O 1
ATOM 1824 N N . THR A 1 264 ? 9.659 3.453 -8.499 1.00 93.44 264 THR A N 1
ATOM 1825 C CA . THR A 1 264 ? 8.915 3.322 -9.757 1.00 93.44 264 THR A CA 1
ATOM 1826 C C . THR A 1 264 ? 8.688 4.681 -10.409 1.00 93.44 264 THR A C 1
ATOM 1828 O O . THR A 1 264 ? 8.670 5.706 -9.730 1.00 93.44 264 THR A O 1
ATOM 1831 N N . ASP A 1 265 ? 8.521 4.697 -11.727 1.00 91.94 265 ASP A N 1
ATOM 1832 C CA . ASP A 1 265 ? 8.034 5.856 -12.480 1.00 91.94 265 ASP A CA 1
ATOM 1833 C C . ASP A 1 265 ? 6.503 5.848 -12.660 1.00 91.94 265 ASP A C 1
ATOM 1835 O O . ASP A 1 265 ? 5.938 6.806 -13.194 1.00 91.94 265 ASP A O 1
ATOM 1839 N N . ALA A 1 266 ? 5.808 4.814 -12.165 1.00 91.12 266 ALA A N 1
ATOM 1840 C CA . ALA A 1 266 ? 4.358 4.839 -12.043 1.00 91.12 266 ALA A CA 1
ATOM 1841 C C . ALA A 1 266 ? 3.952 6.015 -11.144 1.00 91.12 266 ALA A C 1
ATOM 1843 O O . ALA A 1 266 ? 4.490 6.209 -10.051 1.00 91.12 266 ALA A O 1
ATOM 1844 N N . ALA A 1 267 ? 2.991 6.818 -11.598 1.00 88.31 267 ALA A N 1
ATOM 1845 C CA . ALA A 1 267 ? 2.602 8.014 -10.866 1.00 88.31 267 ALA A CA 1
ATOM 1846 C C . ALA A 1 267 ? 1.945 7.657 -9.517 1.00 88.31 267 ALA A C 1
ATOM 1848 O O . ALA A 1 267 ? 0.814 7.166 -9.460 1.00 88.31 267 ALA A O 1
ATOM 1849 N N . ILE A 1 268 ? 2.652 7.959 -8.428 1.00 84.25 268 ILE A N 1
ATOM 1850 C CA . ILE A 1 268 ? 2.184 7.912 -7.041 1.00 84.25 268 ILE A CA 1
ATOM 1851 C C . ILE A 1 268 ? 1.923 9.346 -6.582 1.00 84.25 268 ILE A C 1
ATOM 1853 O O . ILE A 1 268 ? 2.835 10.168 -6.550 1.00 84.25 268 ILE A O 1
ATOM 1857 N N . ASN A 1 269 ? 0.669 9.647 -6.253 1.00 80.25 269 ASN A N 1
ATOM 1858 C CA . ASN A 1 269 ? 0.214 10.951 -5.770 1.00 80.25 269 ASN A CA 1
ATOM 1859 C C . ASN A 1 269 ? -0.462 10.788 -4.397 1.00 80.25 269 ASN A C 1
ATOM 1861 O O . ASN A 1 269 ? -0.846 9.663 -4.045 1.00 80.25 269 ASN A O 1
ATOM 1865 N N . PRO A 1 270 ? -0.671 11.882 -3.638 1.00 79.50 270 PRO A N 1
ATOM 1866 C CA . PRO A 1 270 ? -1.453 11.841 -2.405 1.00 79.50 270 PRO A CA 1
ATOM 1867 C C . PRO A 1 270 ? -2.788 11.105 -2.592 1.00 79.50 270 PRO A C 1
ATOM 1869 O O . PRO A 1 270 ? -3.514 11.338 -3.560 1.00 79.50 270 PRO A O 1
ATOM 1872 N N . GLY A 1 271 ? -3.095 10.191 -1.670 1.00 79.88 271 GLY A N 1
ATOM 1873 C CA . GLY A 1 271 ? -4.274 9.320 -1.724 1.00 79.88 271 GLY A CA 1
ATOM 1874 C C . GLY A 1 271 ? -4.009 7.906 -2.258 1.00 79.88 271 GLY A C 1
ATOM 1875 O O . GLY A 1 271 ? -4.780 7.002 -1.934 1.00 79.88 271 GLY A O 1
ATOM 1876 N N . ASN A 1 272 ? -2.906 7.676 -2.984 1.00 88.12 272 ASN A N 1
ATOM 1877 C CA . ASN A 1 272 ? -2.461 6.322 -3.345 1.00 88.12 272 ASN A CA 1
ATOM 1878 C C . ASN A 1 272 ? -1.631 5.650 -2.237 1.00 88.12 272 ASN A C 1
ATOM 1880 O O . ASN A 1 272 ? -1.466 4.433 -2.305 1.00 88.12 272 ASN A O 1
ATOM 1884 N N . SER A 1 273 ? -1.141 6.399 -1.233 1.00 90.75 273 SER A N 1
ATOM 1885 C CA . SER A 1 273 ? -0.439 5.843 -0.064 1.00 90.75 273 SER A CA 1
ATOM 1886 C C . SER A 1 273 ? -1.268 4.749 0.600 1.00 90.75 273 SER A C 1
ATOM 1888 O O . SER A 1 273 ? -2.453 4.948 0.865 1.00 90.75 273 SER A O 1
ATOM 1890 N N . GLY A 1 274 ? -0.665 3.591 0.828 1.00 94.25 274 GLY A N 1
ATOM 1891 C CA . GLY A 1 274 ? -1.285 2.392 1.380 1.00 94.25 274 GLY A CA 1
ATOM 1892 C C . GLY A 1 274 ? -1.961 1.511 0.325 1.00 94.25 274 GLY A C 1
ATOM 1893 O O . GLY A 1 274 ? -2.426 0.418 0.640 1.00 94.25 274 GLY A O 1
ATOM 1894 N N . GLY A 1 275 ? -2.020 1.969 -0.929 1.00 95.12 275 GLY A N 1
ATOM 1895 C CA . GLY A 1 275 ? -2.510 1.210 -2.078 1.00 95.12 275 GLY A CA 1
ATOM 1896 C C . GLY A 1 275 ? -1.487 0.198 -2.595 1.00 95.12 275 GLY A C 1
ATOM 1897 O O . GLY A 1 275 ? -0.357 0.126 -2.119 1.00 95.12 275 GLY A O 1
ATOM 1898 N N . ALA A 1 276 ? -1.875 -0.584 -3.599 1.00 96.69 276 ALA A N 1
ATOM 1899 C CA . ALA A 1 276 ? -1.047 -1.662 -4.127 1.00 96.69 276 ALA A CA 1
ATOM 1900 C C . ALA A 1 276 ? -0.124 -1.185 -5.257 1.00 96.69 276 ALA A C 1
ATOM 1902 O O . ALA A 1 276 ? -0.570 -0.489 -6.170 1.00 96.69 276 ALA A O 1
ATOM 1903 N N . LEU A 1 277 ? 1.127 -1.638 -5.246 1.00 97.25 277 LEU A N 1
ATOM 1904 C CA . LEU A 1 277 ? 1.968 -1.747 -6.435 1.00 97.25 277 LEU A CA 1
ATOM 1905 C C . LEU A 1 277 ? 1.916 -3.207 -6.892 1.00 97.25 277 LEU A C 1
ATOM 1907 O O . LEU A 1 277 ? 2.275 -4.101 -6.122 1.00 97.25 277 LEU A O 1
ATOM 1911 N N . VAL A 1 278 ? 1.433 -3.471 -8.106 1.00 97.31 278 VAL A N 1
ATOM 1912 C CA . VAL A 1 278 ? 1.228 -4.834 -8.620 1.00 97.31 278 VAL A CA 1
ATOM 1913 C C . VAL A 1 278 ? 2.056 -5.123 -9.862 1.00 97.31 278 VAL A C 1
ATOM 1915 O O . VAL A 1 278 ? 2.289 -4.237 -10.680 1.00 97.31 278 VAL A O 1
ATOM 1918 N N . ASN A 1 279 ? 2.468 -6.379 -10.022 1.00 95.81 279 ASN A N 1
ATOM 1919 C CA . ASN A 1 279 ? 3.115 -6.861 -11.240 1.00 95.81 279 ASN A CA 1
ATOM 1920 C C . ASN A 1 279 ? 2.086 -7.161 -12.354 1.00 95.81 279 ASN A C 1
ATOM 1922 O O . ASN A 1 279 ? 0.870 -7.107 -12.148 1.00 95.81 279 ASN A O 1
ATOM 1926 N N . ALA A 1 280 ? 2.568 -7.540 -13.541 1.00 92.44 280 ALA A N 1
ATOM 1927 C CA . ALA A 1 280 ? 1.719 -7.895 -14.685 1.00 92.44 280 ALA A CA 1
ATOM 1928 C C . ALA A 1 280 ? 0.795 -9.114 -14.450 1.00 92.44 280 ALA A C 1
ATOM 1930 O O . ALA A 1 280 ? -0.162 -9.308 -15.200 1.00 92.44 280 ALA A O 1
ATOM 1931 N N . ALA A 1 281 ? 1.053 -9.922 -13.415 1.00 93.06 281 ALA A N 1
ATOM 1932 C CA . ALA A 1 281 ? 0.187 -11.025 -12.996 1.00 93.06 281 ALA A CA 1
ATOM 1933 C C . ALA A 1 281 ? -0.920 -10.585 -12.012 1.00 93.06 281 ALA A C 1
ATOM 1935 O O . ALA A 1 281 ? -1.731 -11.410 -11.592 1.00 93.06 281 ALA A O 1
ATOM 1936 N N . GLY A 1 282 ? -0.972 -9.302 -11.635 1.00 94.25 282 GLY A N 1
ATOM 1937 C CA . GLY A 1 282 ? -1.926 -8.776 -10.654 1.00 94.25 282 GLY A CA 1
ATOM 1938 C C . GLY A 1 282 ? -1.602 -9.162 -9.212 1.00 94.25 282 GLY A C 1
ATOM 1939 O O . GLY A 1 282 ? -2.487 -9.128 -8.357 1.00 94.25 282 GLY A O 1
ATOM 1940 N N . GLN A 1 283 ? -0.354 -9.542 -8.936 1.00 97.75 283 GLN A N 1
ATOM 1941 C CA . GLN A 1 283 ? 0.117 -9.813 -7.584 1.00 97.75 283 GLN A CA 1
ATOM 1942 C C . GLN A 1 283 ? 0.713 -8.541 -6.983 1.00 97.75 283 GLN A C 1
ATOM 1944 O O . GLN A 1 283 ? 1.482 -7.843 -7.644 1.00 97.75 283 GLN A O 1
ATOM 1949 N N . VAL A 1 284 ? 0.385 -8.253 -5.727 1.00 98.19 284 VAL A N 1
ATOM 1950 C CA . VAL A 1 284 ? 0.951 -7.132 -4.971 1.00 98.19 284 VAL A CA 1
ATOM 1951 C C . VAL A 1 284 ? 2.415 -7.417 -4.684 1.00 98.19 284 VAL A C 1
ATOM 1953 O O . VAL A 1 284 ? 2.727 -8.408 -4.029 1.00 98.19 284 VAL A O 1
ATOM 1956 N N . ILE A 1 285 ? 3.292 -6.548 -5.177 1.00 98.31 285 ILE A N 1
ATOM 1957 C CA . ILE A 1 285 ? 4.746 -6.598 -4.987 1.00 98.31 285 ILE A CA 1
ATOM 1958 C C . ILE A 1 285 ? 5.260 -5.450 -4.111 1.00 98.31 285 ILE A C 1
ATOM 1960 O O . ILE A 1 285 ? 6.378 -5.516 -3.611 1.00 98.31 285 I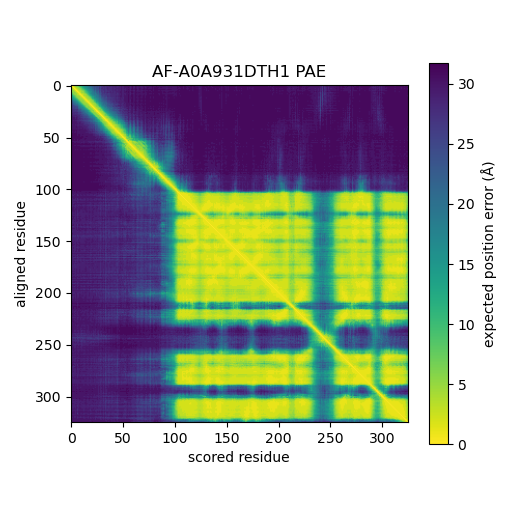LE A O 1
ATOM 1964 N N . GLY A 1 286 ? 4.418 -4.453 -3.829 1.00 97.62 286 GLY A N 1
ATOM 1965 C CA . GLY A 1 286 ? 4.697 -3.439 -2.819 1.00 97.62 286 GLY A CA 1
ATOM 1966 C C . GLY A 1 286 ? 3.462 -2.658 -2.382 1.00 97.62 286 GLY A C 1
ATOM 1967 O O . GLY A 1 286 ? 2.387 -2.783 -2.975 1.00 97.62 286 GLY A O 1
ATOM 1968 N N . ILE A 1 287 ? 3.625 -1.852 -1.337 1.00 97.69 287 ILE A N 1
ATOM 1969 C CA . ILE A 1 287 ? 2.618 -0.916 -0.829 1.00 97.69 287 ILE A CA 1
ATOM 1970 C C . ILE A 1 287 ? 3.080 0.500 -1.140 1.00 97.69 287 ILE A C 1
ATOM 1972 O O . ILE A 1 287 ? 4.128 0.926 -0.659 1.00 97.69 287 ILE A O 1
ATOM 1976 N N . ASN A 1 288 ? 2.315 1.210 -1.969 1.00 95.19 288 ASN A N 1
ATOM 1977 C CA . ASN A 1 288 ? 2.654 2.560 -2.412 1.00 95.19 288 ASN A CA 1
ATOM 1978 C C . ASN A 1 288 ? 2.811 3.475 -1.199 1.00 95.19 288 ASN A C 1
ATOM 1980 O O . ASN A 1 288 ? 1.915 3.517 -0.363 1.00 95.19 288 ASN A O 1
ATOM 1984 N N . THR A 1 289 ? 3.889 4.248 -1.150 1.00 88.00 289 THR A N 1
ATOM 1985 C CA . THR A 1 289 ? 4.109 5.292 -0.148 1.00 88.00 289 THR A CA 1
ATOM 1986 C C . THR A 1 289 ? 4.472 6.587 -0.873 1.00 88.00 289 THR A C 1
ATOM 1988 O O . THR A 1 289 ? 5.348 6.624 -1.744 1.00 88.00 289 THR A O 1
ATOM 1991 N N . ALA A 1 290 ? 3.719 7.653 -0.611 1.00 66.31 290 ALA A N 1
ATOM 1992 C CA . ALA A 1 290 ? 3.992 8.950 -1.209 1.00 66.31 290 ALA A CA 1
ATOM 1993 C C . ALA A 1 290 ? 5.108 9.638 -0.418 1.00 66.31 290 ALA A C 1
ATOM 1995 O O . ALA A 1 290 ? 4.859 10.191 0.647 1.00 66.31 290 ALA A O 1
ATOM 19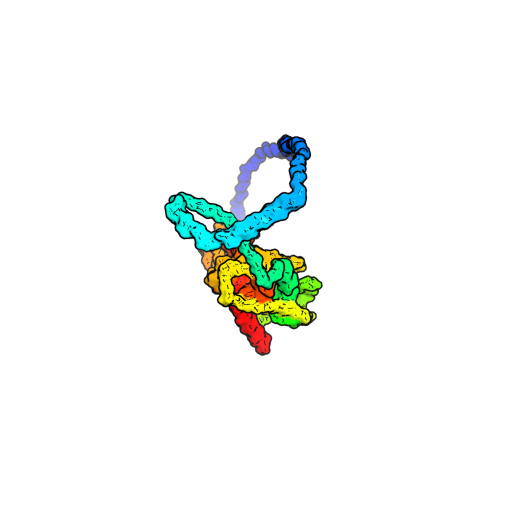96 N N . ILE A 1 291 ? 6.326 9.663 -0.959 1.00 57.56 291 ILE A N 1
ATOM 1997 C CA . ILE A 1 291 ? 7.365 10.532 -0.402 1.00 57.56 291 ILE A CA 1
ATOM 1998 C C . ILE A 1 291 ? 7.078 11.974 -0.805 1.00 57.56 291 ILE A C 1
ATOM 2000 O O . ILE A 1 291 ? 6.888 12.279 -1.985 1.00 57.56 291 ILE A O 1
ATOM 2004 N N . ALA A 1 292 ? 7.137 12.881 0.167 1.00 47.06 292 ALA A N 1
ATOM 2005 C CA . ALA A 1 292 ? 7.339 14.296 -0.101 1.00 47.06 292 ALA A CA 1
ATOM 2006 C C . ALA A 1 292 ? 8.738 14.494 -0.706 1.00 47.06 292 ALA A C 1
ATOM 2008 O O . ALA A 1 292 ? 9.730 14.595 0.013 1.00 47.06 292 ALA A O 1
ATOM 2009 N N . THR A 1 293 ? 8.841 14.505 -2.036 1.00 41.75 293 THR A N 1
ATOM 2010 C CA . THR A 1 293 ? 10.091 14.851 -2.718 1.00 41.75 293 THR A CA 1
ATOM 2011 C C . THR A 1 293 ? 10.534 16.234 -2.252 1.00 41.75 293 THR A C 1
ATOM 2013 O O . THR A 1 293 ? 9.794 17.212 -2.386 1.00 41.75 293 THR A O 1
ATOM 2016 N N . SER A 1 294 ? 11.736 16.317 -1.690 1.00 41.34 294 SER A N 1
ATOM 2017 C CA . SER A 1 294 ? 12.406 17.555 -1.312 1.00 41.34 294 SER A CA 1
ATOM 2018 C C . SER A 1 294 ? 12.619 18.426 -2.555 1.00 41.34 294 SER A C 1
ATOM 2020 O O . SER A 1 294 ? 13.602 18.299 -3.277 1.00 41.34 294 SER A O 1
ATOM 2022 N N . GLY A 1 295 ? 11.653 19.302 -2.837 1.00 38.78 295 GLY A N 1
ATOM 2023 C CA . GLY A 1 295 ? 11.749 20.266 -3.928 1.00 38.78 295 GLY A CA 1
ATOM 2024 C C . GLY A 1 295 ? 10.403 20.823 -4.371 1.00 38.78 295 GLY A C 1
ATOM 2025 O O . GLY A 1 295 ? 9.874 20.357 -5.364 1.00 38.78 295 GLY A O 1
ATOM 2026 N N . GLY A 1 296 ? 9.878 21.822 -3.647 1.00 36.28 296 GLY A N 1
ATOM 2027 C CA . GLY A 1 296 ? 9.038 22.954 -4.105 1.00 36.28 296 GLY A CA 1
ATOM 2028 C C . GLY A 1 296 ? 7.843 22.779 -5.067 1.00 36.28 296 GLY A C 1
ATOM 2029 O O . GLY A 1 296 ? 7.178 23.774 -5.346 1.00 36.28 296 GLY A O 1
ATOM 2030 N N . GLY A 1 297 ? 7.545 21.589 -5.583 1.00 43.88 297 GLY A N 1
ATOM 2031 C CA . GLY A 1 297 ? 6.513 21.316 -6.578 1.00 43.88 297 GLY A CA 1
ATOM 2032 C C . GLY A 1 297 ? 5.476 20.341 -6.032 1.00 43.88 297 GLY A C 1
ATOM 2033 O O . GLY A 1 297 ? 5.807 19.250 -5.588 1.00 43.88 297 GLY A O 1
ATOM 2034 N N . SER A 1 298 ? 4.203 20.730 -6.070 1.00 47.59 298 SER A N 1
ATOM 2035 C CA . SER A 1 298 ? 3.069 19.976 -5.510 1.00 47.59 298 SER A CA 1
ATOM 2036 C C . SER A 1 298 ? 2.616 18.782 -6.382 1.00 47.59 298 SER A C 1
ATOM 2038 O O . SER A 1 298 ? 1.415 18.523 -6.489 1.00 47.59 298 SER A O 1
ATOM 2040 N N . GLY A 1 299 ? 3.528 18.062 -7.043 1.00 53.00 299 GLY A N 1
ATOM 2041 C CA . GLY A 1 299 ? 3.160 16.975 -7.961 1.00 53.00 299 GLY A CA 1
ATOM 2042 C C . GLY A 1 299 ? 4.225 15.892 -8.114 1.00 53.00 299 GLY A C 1
ATOM 2043 O O . GLY A 1 299 ? 5.396 16.117 -7.827 1.00 53.00 299 GLY A O 1
ATOM 2044 N N . ASN A 1 300 ? 3.807 14.709 -8.577 1.00 58.78 300 ASN A N 1
ATOM 2045 C CA . ASN A 1 300 ? 4.715 13.612 -8.910 1.00 58.78 300 ASN A CA 1
ATOM 2046 C C . ASN A 1 300 ? 5.666 14.028 -10.051 1.00 58.78 300 ASN A C 1
ATOM 2048 O O . ASN A 1 300 ? 5.218 14.439 -11.120 1.00 58.78 300 ASN A O 1
ATOM 2052 N N . ILE A 1 301 ? 6.975 13.903 -9.821 1.00 61.47 301 ILE A N 1
ATOM 2053 C CA . ILE A 1 301 ? 8.047 14.243 -10.778 1.00 61.47 301 ILE A CA 1
ATOM 2054 C C . ILE A 1 301 ? 8.598 13.017 -11.531 1.00 61.47 301 ILE A C 1
ATOM 2056 O O . ILE A 1 301 ? 9.743 13.014 -11.975 1.00 61.47 301 ILE A O 1
ATOM 2060 N N . GLY A 1 302 ? 7.805 11.952 -11.647 1.00 68.25 302 GLY A N 1
ATOM 2061 C CA . GLY A 1 302 ? 8.211 10.658 -12.205 1.00 68.25 302 GLY A CA 1
ATOM 2062 C C . GLY A 1 302 ? 8.957 9.760 -11.215 1.00 68.25 302 GLY A C 1
ATOM 2063 O O . GLY A 1 302 ? 9.681 8.862 -11.633 1.00 68.25 302 GLY A O 1
ATOM 2064 N N . VAL A 1 303 ? 8.822 10.012 -9.909 1.00 80.19 303 VAL A N 1
ATOM 2065 C CA . VAL A 1 303 ? 9.467 9.216 -8.856 1.00 80.19 303 VAL A CA 1
ATOM 2066 C C . VAL A 1 303 ? 8.433 8.860 -7.794 1.00 80.19 303 VAL A C 1
ATOM 2068 O O . VAL A 1 303 ? 7.968 9.720 -7.048 1.00 80.19 303 VAL A O 1
ATOM 2071 N N . GLY A 1 304 ? 8.051 7.589 -7.758 1.00 88.00 304 GLY A N 1
ATOM 2072 C CA . GLY A 1 304 ? 7.218 6.978 -6.733 1.00 88.00 304 GLY A CA 1
ATOM 2073 C C . GLY A 1 304 ? 7.994 5.917 -5.963 1.00 88.00 304 GLY A C 1
ATOM 2074 O O . GLY A 1 304 ? 8.979 5.369 -6.464 1.00 88.00 304 GLY A O 1
ATOM 2075 N N . PHE A 1 305 ? 7.534 5.621 -4.751 1.00 92.00 305 PHE A N 1
ATOM 2076 C CA . PHE A 1 305 ? 8.135 4.600 -3.906 1.00 92.00 305 PHE A CA 1
ATOM 2077 C C . PHE A 1 305 ? 7.078 3.647 -3.359 1.00 92.00 305 PHE A C 1
ATOM 2079 O O . PHE A 1 305 ? 5.907 4.004 -3.209 1.00 92.00 305 PHE A O 1
ATOM 2086 N N . ALA A 1 306 ? 7.500 2.423 -3.068 1.00 94.81 306 ALA A N 1
ATOM 2087 C CA . ALA A 1 306 ? 6.680 1.426 -2.408 1.00 94.81 306 ALA A CA 1
ATOM 2088 C C . ALA A 1 306 ? 7.508 0.602 -1.418 1.00 94.81 306 ALA A C 1
ATOM 2090 O O . ALA A 1 306 ? 8.664 0.264 -1.683 1.00 94.81 306 ALA A O 1
ATOM 2091 N N . ILE A 1 307 ? 6.885 0.249 -0.297 1.00 96.12 307 ILE A N 1
ATOM 2092 C CA . ILE A 1 307 ? 7.429 -0.704 0.672 1.00 96.12 307 ILE A CA 1
ATOM 2093 C C . ILE A 1 307 ? 7.349 -2.101 0.037 1.00 96.12 307 ILE A C 1
ATOM 2095 O O . ILE A 1 307 ? 6.260 -2.466 -0.422 1.00 96.12 307 ILE A O 1
ATOM 2099 N N . PRO A 1 308 ? 8.438 -2.889 -0.012 1.00 97.19 308 PRO A N 1
ATOM 2100 C CA . PRO A 1 308 ? 8.410 -4.253 -0.539 1.00 97.19 308 PRO A CA 1
ATOM 2101 C C . PRO A 1 308 ? 7.344 -5.118 0.138 1.00 97.19 308 PRO A C 1
ATOM 2103 O O . PRO A 1 308 ? 7.165 -5.068 1.358 1.00 97.19 308 PRO A O 1
ATOM 2106 N N . ILE A 1 309 ? 6.622 -5.937 -0.635 1.00 98.06 309 ILE A N 1
ATOM 2107 C CA . ILE A 1 30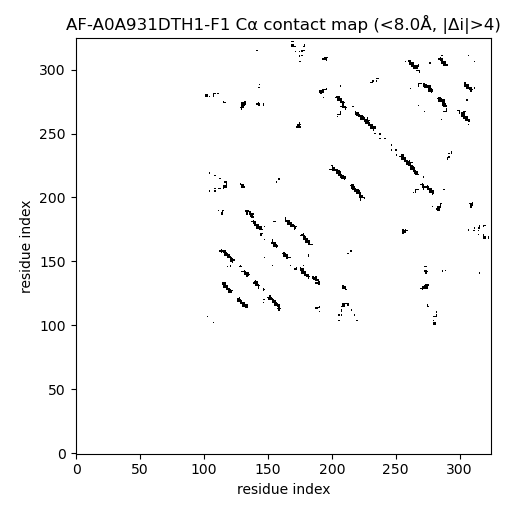9 ? 5.521 -6.725 -0.065 1.00 98.06 309 ILE A CA 1
ATOM 2108 C C . ILE A 1 309 ? 5.997 -7.758 0.960 1.00 98.06 309 ILE A C 1
ATOM 2110 O O . ILE A 1 309 ? 5.243 -8.070 1.880 1.00 98.06 309 ILE A O 1
ATOM 2114 N N . ASN A 1 310 ? 7.220 -8.282 0.833 1.00 97.50 310 ASN A N 1
ATOM 2115 C CA . ASN A 1 310 ? 7.762 -9.241 1.799 1.00 97.50 310 ASN A CA 1
ATOM 2116 C C . ASN A 1 310 ? 7.976 -8.574 3.169 1.00 97.50 310 ASN A C 1
ATOM 2118 O O . ASN A 1 310 ? 7.570 -9.135 4.192 1.00 97.50 310 ASN A O 1
ATOM 2122 N N . ASP A 1 311 ? 8.499 -7.345 3.182 1.00 96.12 311 ASP A N 1
ATOM 2123 C CA . ASP A 1 311 ? 8.685 -6.546 4.398 1.00 96.12 311 ASP A CA 1
ATOM 2124 C C . ASP A 1 311 ? 7.333 -6.171 5.018 1.00 96.12 311 ASP A C 1
ATOM 2126 O O . ASP A 1 311 ? 7.080 -6.434 6.199 1.00 96.12 311 ASP A O 1
ATOM 2130 N N . ALA A 1 312 ? 6.411 -5.655 4.200 1.00 96.81 312 ALA A N 1
ATOM 2131 C CA . ALA A 1 312 ? 5.081 -5.272 4.662 1.00 96.81 312 ALA A CA 1
ATOM 2132 C C . ALA A 1 312 ? 4.272 -6.470 5.191 1.00 96.81 312 ALA A C 1
ATOM 2134 O O . ALA A 1 312 ? 3.564 -6.345 6.193 1.00 96.81 312 ALA A O 1
ATOM 2135 N N . ARG A 1 313 ? 4.402 -7.650 4.567 1.00 96.38 313 ARG A N 1
ATOM 2136 C CA . ARG A 1 313 ? 3.776 -8.898 5.033 1.00 96.38 313 ARG A CA 1
ATOM 2137 C C . ARG A 1 313 ? 4.309 -9.300 6.403 1.00 96.38 313 ARG A C 1
ATOM 2139 O O . ARG A 1 313 ? 3.511 -9.572 7.296 1.00 96.38 313 ARG A O 1
ATOM 2146 N N . LYS A 1 314 ? 5.630 -9.297 6.589 1.00 96.31 314 LYS A N 1
ATOM 2147 C CA . LYS A 1 314 ? 6.269 -9.662 7.862 1.00 96.31 314 LYS A CA 1
ATOM 2148 C C . LYS A 1 314 ? 5.844 -8.731 9.005 1.00 96.31 314 LYS A C 1
ATOM 2150 O O . LYS A 1 314 ? 5.534 -9.200 10.105 1.00 96.31 314 LYS A O 1
ATOM 2155 N N . ALA A 1 315 ? 5.787 -7.424 8.741 1.00 95.62 315 ALA A N 1
ATOM 2156 C CA . ALA A 1 315 ? 5.276 -6.441 9.694 1.00 95.62 315 ALA A CA 1
ATOM 2157 C C . ALA A 1 315 ? 3.790 -6.689 10.012 1.00 95.62 315 ALA A C 1
ATOM 2159 O O . ALA A 1 315 ? 3.408 -6.769 11.181 1.00 95.62 315 ALA A O 1
ATOM 2160 N N . ALA A 1 316 ? 2.958 -6.903 8.987 1.00 95.94 316 ALA A N 1
ATOM 2161 C CA . ALA A 1 316 ? 1.531 -7.167 9.156 1.00 95.94 316 ALA A CA 1
ATOM 2162 C C . ALA A 1 316 ? 1.250 -8.437 9.973 1.00 95.94 316 ALA A C 1
ATOM 2164 O O . ALA A 1 316 ? 0.409 -8.414 10.870 1.00 95.94 316 ALA A O 1
ATOM 2165 N N . GLU A 1 317 ? 1.963 -9.531 9.704 1.00 95.69 317 GLU A N 1
ATOM 2166 C CA . GLU A 1 317 ? 1.853 -10.782 10.464 1.00 95.69 317 GLU A CA 1
ATOM 2167 C C . GLU A 1 317 ? 2.202 -10.572 11.941 1.00 95.69 317 GLU A C 1
ATOM 2169 O O . GLU A 1 317 ? 1.473 -11.038 12.819 1.00 95.69 317 GLU A O 1
ATOM 2174 N N . SER A 1 318 ? 3.261 -9.807 12.218 1.00 95.69 318 SER A N 1
ATOM 2175 C CA . SER A 1 318 ? 3.679 -9.471 13.583 1.00 95.69 318 SER A CA 1
ATOM 2176 C C . SER A 1 318 ? 2.623 -8.633 14.313 1.00 95.69 318 SER A C 1
ATOM 2178 O O . SER A 1 318 ? 2.283 -8.933 15.459 1.00 95.69 318 SER A O 1
ATOM 2180 N N . ILE A 1 319 ? 2.049 -7.630 13.639 1.00 95.25 319 ILE A N 1
ATOM 2181 C CA . ILE A 1 319 ? 0.964 -6.788 14.168 1.00 95.25 319 ILE A CA 1
ATOM 2182 C C . ILE A 1 319 ? -0.281 -7.630 14.476 1.00 95.25 319 ILE A C 1
ATOM 2184 O O . ILE A 1 319 ? -0.848 -7.533 15.565 1.00 95.25 319 ILE A O 1
ATOM 2188 N N . ILE A 1 320 ? -0.698 -8.484 13.538 1.00 92.31 320 ILE A N 1
ATOM 2189 C CA . ILE A 1 320 ? -1.878 -9.346 13.699 1.00 92.31 320 ILE A CA 1
ATOM 2190 C C . ILE A 1 320 ? -1.671 -10.329 14.856 1.00 92.31 320 ILE A C 1
ATOM 2192 O O . ILE A 1 320 ? -2.585 -10.534 15.653 1.00 92.31 320 ILE A O 1
ATOM 2196 N N . ALA A 1 321 ? -0.479 -10.918 14.973 1.00 91.50 321 ALA A N 1
ATOM 2197 C CA . ALA A 1 321 ? -0.151 -11.837 16.058 1.00 91.50 321 ALA A CA 1
ATOM 2198 C C . ALA A 1 321 ? -0.128 -11.144 17.430 1.00 91.50 321 ALA A C 1
ATOM 2200 O O . ALA A 1 321 ? -0.546 -11.745 18.420 1.00 91.50 321 ALA A O 1
ATOM 2201 N N . ALA A 1 322 ? 0.335 -9.892 17.499 1.00 88.00 322 ALA A N 1
ATOM 2202 C CA . ALA A 1 322 ? 0.334 -9.106 18.730 1.00 88.00 322 ALA A CA 1
ATOM 2203 C C . ALA A 1 322 ? -1.085 -8.710 19.167 1.00 88.00 322 ALA A C 1
ATOM 2205 O O . ALA A 1 322 ? -1.398 -8.827 20.346 1.00 88.00 322 ALA A O 1
ATOM 2206 N N . GLY A 1 323 ? -1.950 -8.306 18.230 1.00 72.31 323 GLY A N 1
ATOM 2207 C CA . GLY A 1 323 ? -3.344 -7.935 18.515 1.00 72.31 323 GLY A CA 1
ATOM 2208 C C . GLY A 1 323 ? -4.289 -9.114 18.790 1.00 72.31 323 GLY A C 1
ATOM 2209 O O . GLY A 1 323 ? -5.438 -8.896 19.165 1.00 72.31 323 GLY A O 1
ATOM 2210 N N . ALA A 1 324 ? -3.836 -10.355 18.584 1.00 62.47 324 ALA A N 1
ATOM 2211 C CA . ALA A 1 324 ? -4.566 -11.573 18.947 1.00 62.47 324 ALA A CA 1
ATOM 2212 C C . ALA A 1 324 ? -4.312 -12.034 20.399 1.00 62.47 324 ALA A C 1
ATOM 2214 O O . ALA A 1 324 ? -4.892 -13.039 20.818 1.00 62.47 324 ALA A O 1
ATOM 2215 N N . ARG A 1 325 ? -3.427 -11.346 21.131 1.00 48.84 325 ARG A N 1
ATOM 2216 C CA . ARG A 1 325 ? -3.131 -11.568 22.554 1.00 48.84 325 ARG A CA 1
ATOM 2217 C C . ARG A 1 325 ? -3.922 -10.601 23.424 1.00 48.84 325 ARG A C 1
ATOM 2219 O O . ARG A 1 325 ? -4.279 -11.027 24.542 1.00 48.84 325 ARG A O 1
#

Secondary structure (DSSP, 8-state):
--------------------------------PPP-PPPPPPP-PPPPPPP---HHHHHHHHHHHHHHHHHSSSSHHHHHHHH--S-------------TTPPPHHHHHHHHGGGEEEEEEEETTEEEEEEEEE-STTSEEEE-HHHHTT-SEEEEE-TTS-EEEEEEEEEETTTTEEEEEETT--S--PPPB--STT--TT-EEEEEE-GGGSS-EEEEEEEEEEEEEEEES--S-S-TTS-HHHHHHHTTS--EEEEEEEEE-S---TT-TT-EEEETTS-EEEEEE----SSS-SS--S-EEEEEHHHHHHHHHHHHHHHT-

Organism: NCBI:txid58110

Sequence (325 aa):
MNAEQGWAGPRDHRGDQGHQDRKVAPEASTGIGNPYMPGPVPQYMPPGTRPWWTARRRIAAAGAAVALALGAGGAGAVAAMELAGPRTVIGSPTAVSRVAGGGTVAQVAAAVQPSVVSIRTQSGAGSGGGSGVVLRSDGVILTNAHVVENASRVSVRFSDGRTAQATVLGSDTGGDVAVIKASGVSGLKPAALGDSDALAVGDTVLAVGSPLGLDGSVTSGIVSALGREIQEGGGDGGDSRLPPYLRDQVSQRQSTVIGNAIQTDAAINPGNSGGALVNAAGQVIGINTAIATSGGGSGNIGVGFAIPINDARKAAESIIAAGAR

pLDDT: mean 72.24, std 22.65, range [33.69, 98.44]